Protein AF-0000000085655037 (afdb_homodimer)

Secondary structure (DSSP, 8-state):
--------------------------HHHHHHHHHHHHHHT--HHHHHHHHHSHHHHHHHHHHHH-SS--EEEEEE-TTS-EEEEES--SSPPSS-EEEEEESSSS---GGGHHHHEEEEEE-S-THHHHTTTT-/--------------------------HHHHHHHHHHHHHHT--HHHHHHHHHSHHHHHHHHHHHH-SS--EEEEEE-TTS-EEEEES--SSPPSS-EEEEEESSSS---GGGHHHHEEEEEE-S-THHHHTTTT-

Solvent-accessible surface area (backbone atoms only — not comparable to full-atom values): 15566 Å² total; per-residue (Å²): 137,85,78,79,77,77,78,76,74,73,75,69,68,72,63,67,70,71,68,68,64,69,81,74,76,58,57,51,56,51,53,53,45,48,47,51,33,64,73,67,69,51,59,68,66,45,53,53,55,29,60,66,35,66,69,33,35,48,43,52,45,42,36,39,63,31,35,80,44,43,32,38,26,44,26,44,45,99,85,69,42,52,47,57,38,80,34,55,56,58,61,75,52,86,38,56,28,34,36,40,32,47,20,51,77,53,52,63,47,70,88,35,53,76,57,36,47,45,75,47,80,41,55,52,69,50,53,70,78,57,55,73,62,81,107,136,84,78,77,77,76,75,74,72,72,72,68,69,73,62,65,69,72,68,70,63,69,79,74,76,57,58,52,57,50,53,53,45,48,46,50,34,65,76,68,68,51,61,68,66,46,52,51,55,27,61,66,34,65,70,32,32,48,44,52,46,43,37,38,62,29,35,80,43,42,33,39,26,42,28,44,45,98,85,69,43,52,46,57,38,81,34,56,55,57,59,73,52,86,36,56,28,34,37,40,32,48,20,51,78,52,52,61,46,71,88,36,52,77,58,34,45,47,73,49,79,42,57,53,67,54,54,71,78,58,56,74,63,82,104

Sequence (270 aa):
METETQSVQALTGDRGANMEEPPVEDRRLLFIADFVLKSLKVKQDKWQKCVSGEENRQVLRDFLESAEQRSLVVGLTGGGTLQAAAGFSAAPPRTKAVYFVKRGNSALTAETMRDKLTCGDMSPDPLEHFSAVVEMETETQSVQALTGDRGANMEEPPVEDRRLLFIADFVLKSLKVKQDKWQKCVSGEENRQVLRDFLESAEQRSLVVGLTGGGTLQAAAGFSAAPPRTKAVYFVKRGNSALTAETMRDKLTCGDMSPDPLEHFSAVVE

Organism: Pleuronectes platessa (NCBI:txid8262)

pLDDT: mean 80.45, std 22.11, range [31.62, 98.31]

Radius of gyration: 29.37 Å; Cα contacts (8 Å, |Δi|>4): 360; chains: 2; bounding box: 63×152×50 Å

Nearest PDB structures (foldseek):
  8glv-assembly1_Kr  TM=9.006E-01  e=4.431E-09  Chlamydomonas reinhardtii
  6rlb-assembly1_A  TM=7.523E-01  e=2.794E-03  Homo sapiens
  6sc2-assembly1_A  TM=7.523E-01  e=2.794E-03  Homo sapiens
  6rlb-assembly1_B  TM=7.187E-01  e=2.017E-03  Homo sapiens
  6sc2-assembly1_B  TM=7.187E-01  e=2.017E-03  Homo sapiens

Structure (mmCIF, N/CA/C/O backbone):
data_AF-0000000085655037-model_v1
#
loop_
_entity.id
_entity.type
_entity.pdbx_description
1 polymer 'Uncharacterized protein'
#
loop_
_atom_site.group_PDB
_atom_site.id
_atom_site.type_symbol
_atom_site.label_atom_id
_atom_site.label_alt_id
_atom_site.label_comp_id
_atom_site.label_asym_id
_atom_site.label_entity_id
_atom_site.label_seq_id
_atom_site.pdbx_PDB_ins_code
_atom_site.Cartn_x
_atom_site.Cartn_y
_atom_site.Cartn_z
_atom_site.occupancy
_atom_site.B_iso_or_equiv
_atom_site.auth_seq_id
_atom_site.auth_comp_id
_atom_site.auth_asym_id
_atom_site.auth_atom_id
_atom_site.pdbx_PDB_model_num
ATOM 1 N N . MET A 1 1 ? 47.281 -69.5 -26.234 1 32.62 1 MET A N 1
ATOM 2 C CA . MET A 1 1 ? 46.25 -68.688 -26.891 1 32.62 1 MET A CA 1
ATOM 3 C C . MET A 1 1 ? 45.375 -68 -25.859 1 32.62 1 MET A C 1
ATOM 5 O O . MET A 1 1 ? 44.438 -68.625 -25.312 1 32.62 1 MET A O 1
ATOM 9 N N . GLU A 1 2 ? 46 -67.25 -24.797 1 37.88 2 GLU A N 1
ATOM 10 C CA . GLU A 1 2 ? 45.531 -66.625 -23.594 1 37.88 2 GLU A CA 1
ATOM 11 C C . GLU A 1 2 ? 44.5 -65.5 -23.938 1 37.88 2 GLU A C 1
ATOM 13 O O . GLU A 1 2 ? 44.781 -64.625 -24.75 1 37.88 2 GLU A O 1
ATOM 18 N N . THR A 1 3 ? 43.188 -65.938 -23.969 1 41.28 3 THR A N 1
ATOM 19 C CA . THR A 1 3 ? 41.969 -65.188 -24.266 1 41.28 3 THR A CA 1
ATOM 20 C C . THR A 1 3 ? 41.844 -63.969 -23.344 1 41.28 3 THR A C 1
ATOM 22 O O . THR A 1 3 ? 41.875 -64.125 -22.109 1 41.28 3 THR A O 1
ATOM 25 N N . GLU A 1 4 ? 42.344 -62.75 -23.703 1 40.31 4 GLU A N 1
ATOM 26 C CA . GLU A 1 4 ? 42.219 -61.438 -23.094 1 40.31 4 GLU A CA 1
ATOM 27 C C . GLU A 1 4 ? 40.781 -61.094 -22.797 1 40.31 4 GLU A C 1
ATOM 29 O O . GLU A 1 4 ? 39.969 -60.969 -23.703 1 40.31 4 GLU A O 1
ATOM 34 N N . THR A 1 5 ? 40.156 -61.688 -21.703 1 41 5 THR A N 1
ATOM 35 C CA . THR A 1 5 ? 38.812 -61.344 -21.219 1 41 5 THR A CA 1
ATOM 36 C C . THR A 1 5 ? 38.688 -59.844 -20.984 1 41 5 THR A C 1
ATOM 38 O O . THR A 1 5 ? 39.406 -59.281 -20.156 1 41 5 THR A O 1
ATOM 41 N N . GLN A 1 6 ? 38.5 -59.031 -22.031 1 41.91 6 GLN A N 1
ATOM 42 C CA . GLN A 1 6 ? 38.188 -57.625 -21.953 1 41.91 6 GLN A CA 1
ATOM 43 C C . GLN A 1 6 ? 37.031 -57.344 -20.969 1 41.91 6 GLN A C 1
ATOM 45 O O . GLN A 1 6 ? 35.938 -57.875 -21.141 1 41.91 6 GLN A O 1
ATOM 50 N N . SER A 1 7 ? 37.344 -57.219 -19.625 1 44.06 7 SER A N 1
ATOM 51 C CA . SER A 1 7 ? 36.438 -56.844 -18.547 1 44.06 7 SER A CA 1
ATOM 52 C C . SER A 1 7 ? 35.594 -55.625 -18.938 1 44.06 7 SER A C 1
ATOM 54 O O . SER A 1 7 ? 36.156 -54.531 -19.219 1 44.06 7 SER A O 1
ATOM 56 N N . VAL A 1 8 ? 34.5 -55.781 -19.688 1 43 8 VAL A N 1
ATOM 57 C CA . VAL A 1 8 ? 33.5 -54.75 -19.969 1 43 8 VAL A CA 1
ATOM 58 C C . VAL A 1 8 ? 33.062 -54.125 -18.656 1 43 8 VAL A C 1
ATOM 60 O O . VAL A 1 8 ? 32.531 -54.781 -17.781 1 43 8 VAL A O 1
ATOM 63 N N . GLN A 1 9 ? 33.969 -53.281 -18 1 41.62 9 GLN A N 1
ATOM 64 C CA . GLN A 1 9 ? 33.531 -52.438 -16.922 1 41.62 9 GLN A CA 1
ATOM 65 C C . GLN A 1 9 ? 32.156 -51.781 -17.234 1 41.62 9 GLN A C 1
ATOM 67 O O . GLN A 1 9 ? 32.031 -51.062 -18.219 1 41.62 9 GLN A O 1
ATOM 72 N N . ALA A 1 10 ? 31.094 -52.594 -17.016 1 43.12 10 ALA A N 1
ATOM 73 C CA . ALA A 1 10 ? 29.734 -52.062 -17 1 43.12 10 ALA A CA 1
ATOM 74 C C . ALA A 1 10 ? 29.672 -50.719 -16.281 1 43.12 10 ALA A C 1
ATOM 76 O O . ALA A 1 10 ? 30.047 -50.594 -15.109 1 43.12 10 ALA A O 1
ATOM 77 N N . LEU A 1 11 ? 30.156 -49.625 -16.969 1 40.66 11 LEU A N 1
ATOM 78 C CA . LEU A 1 11 ? 29.781 -48.281 -16.531 1 40.66 11 LEU A CA 1
ATOM 79 C C . LEU A 1 11 ? 28.328 -48.25 -16.062 1 40.66 11 LEU A C 1
ATOM 81 O O . LEU A 1 11 ? 27.406 -48.344 -16.875 1 40.66 11 LEU A O 1
ATOM 85 N N . THR A 1 12 ? 28 -49.219 -15.211 1 39.16 12 THR A N 1
ATOM 86 C CA . THR A 1 12 ? 26.734 -48.969 -14.531 1 39.16 12 THR A CA 1
ATOM 87 C C . THR A 1 12 ? 26.641 -47.5 -14.125 1 39.16 12 THR A C 1
ATOM 89 O O . THR A 1 12 ? 27.438 -47 -13.32 1 39.16 12 THR A O 1
ATOM 92 N N . GLY A 1 13 ? 26.688 -46.656 -15.156 1 39.19 13 GLY A N 1
ATOM 93 C CA . GLY A 1 13 ? 26.25 -45.312 -14.867 1 39.19 13 GLY A CA 1
ATOM 94 C C . GLY A 1 13 ? 25.141 -45.25 -13.82 1 39.19 13 GLY A C 1
ATOM 95 O O . GLY A 1 13 ? 24.031 -45.719 -14.062 1 39.19 13 GLY A O 1
ATOM 96 N N . ASP A 1 14 ? 25.438 -45.75 -12.578 1 36.34 14 ASP A N 1
ATOM 97 C CA . ASP A 1 14 ? 24.562 -45.281 -11.5 1 36.34 14 ASP A CA 1
ATOM 98 C C . ASP A 1 14 ? 24.047 -43.906 -11.797 1 36.34 14 ASP A C 1
ATOM 100 O O . ASP A 1 14 ? 24.797 -42.906 -11.781 1 36.34 14 ASP A O 1
ATOM 104 N N . ARG A 1 15 ? 23.656 -43.656 -12.984 1 37.06 15 ARG A N 1
ATOM 105 C CA . ARG A 1 15 ? 22.781 -42.5 -13.07 1 37.06 15 ARG A CA 1
ATOM 106 C C . ARG A 1 15 ? 21.953 -42.344 -11.797 1 37.06 15 ARG A C 1
ATOM 108 O O . ARG A 1 15 ? 21.016 -43.125 -11.57 1 37.06 15 ARG A O 1
ATOM 115 N N . GLY A 1 16 ? 22.562 -42.531 -10.719 1 40.59 16 GLY A N 1
ATOM 116 C CA . GLY A 1 16 ? 21.781 -41.969 -9.617 1 40.59 16 GLY A CA 1
ATOM 117 C C . GLY A 1 16 ? 20.703 -41 -10.078 1 40.59 16 GLY A C 1
ATOM 118 O O . GLY A 1 16 ? 21 -40 -10.734 1 40.59 16 GLY A O 1
ATOM 119 N N . ALA A 1 17 ? 19.719 -41.531 -10.578 1 42.75 17 ALA A N 1
ATOM 120 C CA . ALA A 1 17 ? 18.453 -40.812 -10.781 1 42.75 17 ALA A CA 1
ATOM 121 C C . ALA A 1 17 ? 18.344 -39.625 -9.844 1 42.75 17 ALA A C 1
ATOM 123 O O . ALA A 1 17 ? 18.281 -39.781 -8.625 1 42.75 17 ALA A O 1
ATOM 124 N N . ASN A 1 18 ? 19.234 -38.719 -9.914 1 44.72 18 ASN A N 1
ATOM 125 C CA . ASN A 1 18 ? 18.875 -37.406 -9.336 1 44.72 18 ASN A CA 1
ATOM 126 C C . ASN A 1 18 ? 17.359 -37.188 -9.352 1 44.72 18 ASN A C 1
ATOM 128 O O . ASN A 1 18 ? 16.781 -36.938 -10.398 1 44.72 18 ASN A O 1
ATOM 132 N N . MET A 1 19 ? 16.578 -38.094 -8.852 1 42.03 19 MET A N 1
ATOM 133 C CA . MET A 1 19 ? 15.188 -37.812 -8.523 1 42.03 19 MET A CA 1
ATOM 134 C C . MET A 1 19 ? 14.984 -36.312 -8.305 1 42.03 19 MET A C 1
ATOM 136 O O . MET A 1 19 ? 15.492 -35.75 -7.336 1 42.03 19 MET A O 1
ATOM 140 N N . GLU A 1 20 ? 15.148 -35.562 -9.297 1 46.75 20 GLU A N 1
ATOM 141 C CA . GLU A 1 20 ? 14.758 -34.188 -9.227 1 46.75 20 GLU A CA 1
ATOM 142 C C . GLU A 1 20 ? 13.656 -33.969 -8.188 1 46.75 20 GLU A C 1
ATOM 144 O O . GLU A 1 20 ? 12.6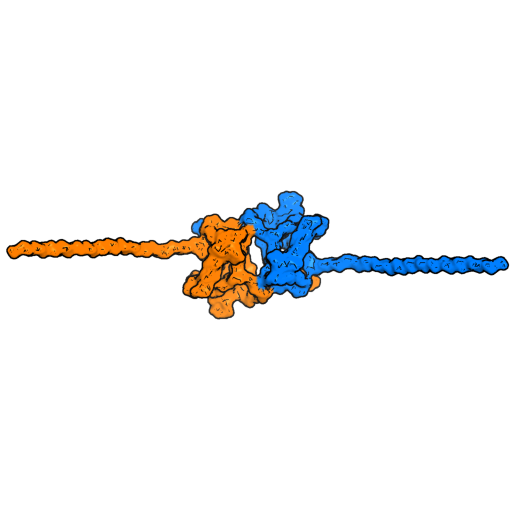17 -34.625 -8.234 1 46.75 20 GLU A O 1
ATOM 149 N N . GLU A 1 21 ? 13.93 -34.031 -6.855 1 49.44 21 GLU A N 1
ATOM 150 C CA . GLU A 1 21 ? 12.938 -33.594 -5.867 1 49.44 21 GLU A CA 1
ATOM 151 C C . GLU A 1 21 ? 11.922 -32.656 -6.48 1 49.44 21 GLU A C 1
ATOM 153 O O . GLU A 1 21 ? 12.266 -31.828 -7.34 1 49.44 21 GLU A O 1
ATOM 158 N N . PRO A 1 22 ? 10.727 -33.188 -6.668 1 51.69 22 PRO A N 1
ATOM 159 C CA . PRO A 1 22 ? 9.734 -32.219 -7.168 1 51.69 22 PRO A CA 1
ATOM 160 C C . PRO A 1 22 ? 10.023 -30.781 -6.742 1 51.69 22 PRO A C 1
ATOM 162 O O . PRO A 1 22 ? 10.586 -30.562 -5.668 1 51.69 22 PRO A O 1
ATOM 165 N N . PRO A 1 23 ? 10.328 -30.016 -7.754 1 57.78 23 PRO A N 1
ATOM 166 C CA . PRO A 1 23 ? 10.641 -28.625 -7.398 1 57.78 23 PRO A CA 1
ATOM 167 C C . PRO A 1 23 ? 9.844 -28.125 -6.191 1 57.78 23 PRO A C 1
ATOM 169 O O . PRO A 1 23 ? 8.641 -28.375 -6.098 1 57.78 23 PRO A O 1
ATOM 172 N N . VAL A 1 24 ? 10.422 -28.125 -4.969 1 67.25 24 VAL A N 1
ATOM 173 C CA . VAL A 1 24 ? 9.828 -27.609 -3.742 1 67.25 24 VAL A CA 1
ATOM 174 C C . VAL A 1 24 ? 9.094 -26.312 -4.035 1 67.25 24 VAL A C 1
ATOM 176 O O . VAL A 1 24 ? 9.648 -25.406 -4.66 1 67.25 24 VAL A O 1
ATOM 179 N N . GLU A 1 25 ? 7.77 -26.422 -4.023 1 84.56 25 GLU A N 1
ATOM 180 C CA . GLU A 1 25 ? 6.906 -25.266 -4.223 1 84.56 25 GLU A CA 1
ATOM 181 C C . GLU A 1 25 ? 7.371 -24.078 -3.387 1 84.56 25 GLU A C 1
ATOM 183 O O . GLU A 1 25 ? 7.648 -24.219 -2.195 1 84.56 25 GLU A O 1
ATOM 188 N N . ASP A 1 26 ? 7.77 -23.031 -4.066 1 94.19 26 ASP A N 1
ATOM 189 C CA . ASP A 1 26 ? 8.164 -21.797 -3.383 1 94.19 26 ASP A CA 1
ATOM 190 C C . ASP A 1 26 ? 7.059 -21.312 -2.457 1 94.19 26 ASP A C 1
ATOM 192 O O . ASP A 1 26 ? 6.027 -20.812 -2.924 1 94.19 26 ASP A O 1
ATOM 196 N N . ARG A 1 27 ? 7.219 -21.469 -1.196 1 95.44 27 ARG A N 1
ATOM 197 C CA . ARG A 1 27 ? 6.211 -21.109 -0.196 1 95.44 27 ARG A CA 1
ATOM 198 C C . ARG A 1 27 ? 5.867 -19.625 -0.257 1 95.44 27 ARG A C 1
ATOM 200 O O . ARG A 1 27 ? 4.758 -19.234 0.098 1 95.44 27 ARG A O 1
ATOM 207 N N . ARG A 1 28 ? 6.73 -18.891 -0.735 1 96.75 28 ARG A N 1
ATOM 208 C CA . ARG A 1 28 ? 6.461 -17.469 -0.886 1 96.75 28 ARG A CA 1
ATOM 209 C C . ARG A 1 28 ? 5.402 -17.219 -1.952 1 96.75 28 ARG A C 1
ATOM 211 O O . ARG A 1 28 ? 4.52 -16.375 -1.774 1 96.75 28 ARG A O 1
ATOM 218 N N . LEU A 1 29 ? 5.508 -18 -2.963 1 96.5 29 LEU A N 1
ATOM 219 C CA . LEU A 1 29 ? 4.516 -17.891 -4.027 1 96.5 29 LEU A CA 1
ATOM 220 C C . LEU A 1 29 ? 3.158 -18.406 -3.562 1 96.5 29 LEU A C 1
ATOM 222 O O . LEU A 1 29 ? 2.117 -17.906 -3.982 1 96.5 29 LEU A O 1
ATOM 226 N N . LEU A 1 30 ? 3.199 -19.359 -2.709 1 95.56 30 LEU A N 1
ATOM 227 C CA . LEU A 1 30 ? 1.95 -19.875 -2.15 1 95.56 30 LEU A CA 1
ATOM 228 C C . LEU A 1 30 ? 1.26 -18.812 -1.305 1 95.56 30 LEU A C 1
ATOM 230 O O . LEU A 1 30 ? 0.032 -18.688 -1.321 1 95.56 30 LEU A O 1
ATOM 234 N N . PHE A 1 31 ? 2.059 -18.109 -0.597 1 95.12 31 PHE A N 1
ATOM 235 C CA . PHE A 1 31 ? 1.522 -17 0.198 1 95.12 31 PHE A CA 1
ATOM 236 C C . PHE A 1 31 ? 0.838 -15.977 -0.692 1 95.12 31 PHE A C 1
ATOM 238 O O . PHE A 1 31 ? -0.296 -15.57 -0.425 1 95.12 31 PHE A O 1
ATOM 245 N N . ILE A 1 32 ? 1.491 -15.594 -1.741 1 96.75 32 ILE A N 1
ATOM 246 C CA . ILE A 1 32 ? 0.945 -14.602 -2.662 1 96.75 32 ILE A CA 1
ATOM 247 C C . ILE A 1 32 ? -0.318 -15.156 -3.322 1 96.75 32 ILE A C 1
ATOM 249 O O . ILE A 1 32 ? -1.316 -14.445 -3.457 1 96.75 32 ILE A O 1
ATOM 253 N N . ALA A 1 33 ? -0.292 -16.391 -3.645 1 96.75 33 ALA A N 1
ATOM 254 C CA . ALA A 1 33 ? -1.431 -17.047 -4.281 1 96.75 33 ALA A CA 1
ATOM 255 C C . ALA A 1 33 ? -2.662 -17 -3.379 1 96.75 33 ALA A C 1
ATOM 257 O O . ALA A 1 33 ? -3.752 -16.641 -3.826 1 96.75 33 ALA A O 1
ATOM 258 N N . ASP A 1 34 ? -2.404 -17.344 -2.219 1 94.94 34 ASP A N 1
ATOM 259 C CA . ASP A 1 34 ? -3.504 -17.391 -1.261 1 94.94 34 ASP A CA 1
ATOM 260 C C . ASP A 1 34 ? -4.203 -16.047 -1.16 1 94.94 34 ASP A C 1
ATOM 262 O O . ASP A 1 34 ? -5.434 -15.969 -1.189 1 94.94 34 ASP A O 1
ATOM 266 N N . PHE A 1 35 ? -3.461 -15.023 -1.062 1 94.38 35 PHE A N 1
ATOM 267 C CA . PHE A 1 35 ? -4.008 -13.672 -0.956 1 94.38 35 PHE A CA 1
ATOM 268 C C . PHE A 1 35 ? -4.723 -13.273 -2.24 1 94.38 35 PHE A C 1
ATOM 270 O O . PHE A 1 35 ? -5.84 -12.758 -2.199 1 94.38 35 PHE A O 1
ATOM 277 N N . VAL A 1 36 ? -4.145 -13.508 -3.367 1 96.31 36 VAL A N 1
ATOM 278 C CA . VAL A 1 36 ? -4.68 -13.133 -4.672 1 96.31 36 VAL A CA 1
ATOM 279 C C . VAL A 1 36 ? -6.004 -13.859 -4.914 1 96.31 36 VAL A C 1
ATOM 281 O O . VAL A 1 36 ? -7 -13.234 -5.281 1 96.31 36 VAL A O 1
ATOM 284 N N . LEU A 1 37 ? -6.016 -15.109 -4.641 1 96.56 37 LEU A N 1
ATOM 285 C CA . LEU A 1 37 ? -7.188 -15.93 -4.914 1 96.56 37 LEU A CA 1
ATOM 286 C C . LEU A 1 37 ? -8.359 -15.516 -4.023 1 96.56 37 LEU A C 1
ATOM 288 O O . LEU A 1 37 ? -9.484 -15.375 -4.504 1 96.56 37 LEU A O 1
ATOM 292 N N . LYS A 1 38 ? -8.055 -15.289 -2.807 1 94.19 38 LYS A N 1
ATOM 293 C CA . LYS A 1 38 ? -9.109 -14.922 -1.861 1 94.19 38 LYS A CA 1
ATOM 294 C C . LYS A 1 38 ? -9.641 -13.523 -2.146 1 94.19 38 LYS A C 1
ATOM 296 O O . LYS A 1 38 ? -10.852 -13.297 -2.121 1 94.19 38 LYS A O 1
ATOM 301 N N . SER A 1 39 ? -8.766 -12.633 -2.441 1 92.12 39 SER A N 1
ATOM 302 C CA . SER A 1 39 ? -9.148 -11.234 -2.613 1 92.12 39 SER A CA 1
ATOM 303 C C . SER A 1 39 ? -9.859 -11.016 -3.945 1 92.12 39 SER A C 1
ATOM 305 O O . SER A 1 39 ? -10.836 -10.273 -4.02 1 92.12 39 SER A O 1
ATOM 307 N N . LEU A 1 40 ? -9.391 -11.672 -4.969 1 94.12 40 LEU A N 1
ATOM 308 C CA . LEU A 1 40 ? -9.938 -11.422 -6.301 1 94.12 40 LEU A CA 1
ATOM 309 C C . LEU A 1 40 ? -11.031 -12.43 -6.637 1 94.12 40 LEU A C 1
ATOM 311 O O . LEU A 1 40 ? -11.695 -12.305 -7.672 1 94.12 40 LEU A O 1
ATOM 315 N N . LYS A 1 41 ? -11.211 -13.32 -5.75 1 94.75 41 LYS A N 1
ATOM 316 C CA . LYS A 1 41 ? -12.258 -14.328 -5.879 1 94.75 41 LYS A CA 1
ATOM 317 C C . LYS A 1 41 ? -12.18 -15.031 -7.234 1 94.75 41 LYS A C 1
ATOM 319 O O . LYS A 1 41 ? -13.18 -15.117 -7.953 1 94.75 41 LYS A O 1
ATOM 324 N N . VAL A 1 42 ? -11.039 -15.523 -7.516 1 96.31 42 VAL A N 1
ATOM 325 C CA . VAL A 1 42 ? -10.797 -16.25 -8.758 1 96.31 42 VAL A CA 1
ATOM 326 C C . VAL A 1 42 ? -10.336 -17.672 -8.445 1 96.31 42 VAL A C 1
ATOM 328 O O . VAL A 1 42 ? -9.914 -17.953 -7.32 1 96.31 42 VAL A O 1
ATOM 331 N N . LYS A 1 43 ? -10.367 -18.5 -9.398 1 97.12 43 LYS A N 1
ATOM 332 C CA . LYS A 1 43 ? -10.023 -19.906 -9.234 1 97.12 43 LYS A CA 1
ATOM 333 C C . LYS A 1 43 ? -8.508 -20.109 -9.25 1 97.12 43 LYS A C 1
ATOM 335 O O . LYS A 1 43 ? -7.773 -19.297 -9.805 1 97.12 43 LYS A O 1
ATOM 340 N N . GLN A 1 44 ? -8.164 -21.219 -8.695 1 96.88 44 GLN A N 1
ATOM 341 C CA . GLN A 1 44 ? -6.762 -21.609 -8.641 1 96.88 44 GLN A CA 1
ATOM 342 C C . GLN A 1 44 ? -6.168 -21.719 -10.047 1 96.88 44 GLN A C 1
ATOM 344 O O . GLN A 1 44 ? -4.984 -21.438 -10.25 1 96.88 44 GLN A O 1
ATOM 349 N N . ASP A 1 45 ? -6.941 -22.109 -10.969 1 97.62 45 ASP A N 1
ATOM 350 C CA . ASP A 1 45 ? -6.488 -22.281 -12.344 1 97.62 45 ASP A CA 1
ATOM 351 C C . ASP A 1 45 ? -5.98 -20.969 -12.922 1 97.62 45 ASP A C 1
ATOM 353 O O . ASP A 1 45 ? -5.027 -20.953 -13.703 1 97.62 45 ASP A O 1
ATOM 357 N N . LYS A 1 46 ? -6.562 -19.938 -12.547 1 97.81 46 LYS A N 1
ATOM 358 C CA . LYS A 1 46 ? -6.137 -18.625 -13.031 1 97.81 46 LYS A CA 1
ATOM 359 C C . LYS A 1 46 ? -4.75 -18.266 -12.5 1 97.81 46 LYS A C 1
ATOM 361 O O . LYS A 1 46 ? -3.932 -17.688 -13.227 1 97.81 46 LYS A O 1
ATOM 366 N N . TRP A 1 47 ? -4.5 -18.625 -11.273 1 98 47 TRP A N 1
ATOM 367 C CA . TRP A 1 47 ? -3.182 -18.375 -10.703 1 98 47 TRP A CA 1
ATOM 368 C C . TRP A 1 47 ? -2.125 -19.25 -11.352 1 98 47 TRP A C 1
ATOM 370 O O . TRP A 1 47 ? -1.029 -18.797 -11.68 1 98 47 TRP A O 1
ATOM 380 N N . GLN A 1 48 ? -2.498 -20.469 -11.57 1 97.5 48 GLN A N 1
ATOM 381 C CA . GLN A 1 48 ? -1.562 -21.391 -12.203 1 97.5 48 GLN A CA 1
ATOM 382 C C . GLN A 1 48 ? -1.181 -20.906 -13.602 1 97.5 48 GLN A C 1
ATOM 384 O O . GLN A 1 48 ? -0.015 -20.984 -13.992 1 97.5 48 GLN A O 1
ATOM 389 N N . LYS A 1 49 ? -2.164 -20.469 -14.305 1 97.69 49 LYS A N 1
ATOM 390 C CA . LYS A 1 49 ? -1.894 -19.906 -15.625 1 97.69 49 LYS A CA 1
ATOM 391 C C . LYS A 1 49 ? -0.986 -18.688 -15.523 1 97.69 49 LYS A C 1
ATOM 393 O O . LYS A 1 49 ? -0.069 -18.516 -16.328 1 97.69 49 LYS A O 1
ATOM 398 N N . CYS A 1 50 ? -1.19 -17.906 -14.57 1 98.12 50 CYS A N 1
ATOM 399 C CA . CYS A 1 50 ? -0.389 -16.703 -14.359 1 98.12 50 CYS A CA 1
ATOM 400 C C . CYS A 1 50 ? 1.07 -17.062 -14.109 1 98.12 50 CYS A C 1
ATOM 402 O O . CYS A 1 50 ? 1.967 -16.516 -14.758 1 98.12 50 CYS A O 1
ATOM 404 N N . VAL A 1 51 ? 1.331 -18 -13.203 1 97.25 51 VAL A N 1
ATOM 405 C CA . VAL A 1 51 ? 2.697 -18.312 -12.797 1 97.25 51 VAL A CA 1
A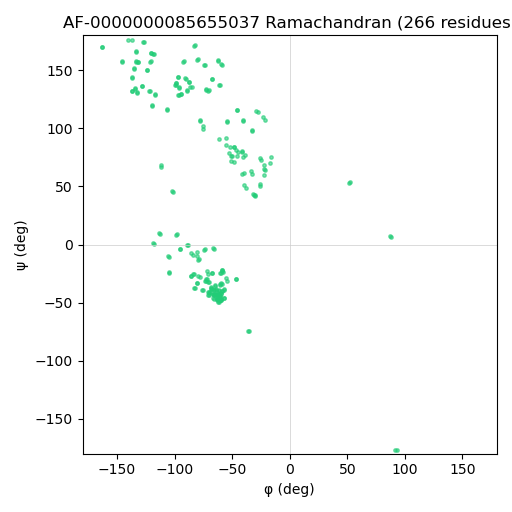TOM 406 C C . VAL A 1 51 ? 3.359 -19.203 -13.844 1 97.25 51 VAL A C 1
ATOM 408 O O . VAL A 1 51 ? 4.57 -19.422 -13.805 1 97.25 51 VAL A O 1
ATOM 411 N N . SER A 1 52 ? 2.586 -19.734 -14.719 1 96.81 52 SER A N 1
ATOM 412 C CA . SER A 1 52 ? 3.158 -20.5 -15.812 1 96.81 52 SER A CA 1
ATOM 413 C C . SER A 1 52 ? 3.736 -19.594 -16.891 1 96.81 52 SER A C 1
ATOM 415 O O . SER A 1 52 ? 4.57 -20.031 -17.688 1 96.81 52 SER A O 1
ATOM 417 N N . GLY A 1 53 ? 3.203 -18.406 -17.031 1 97.25 53 GLY A N 1
ATOM 418 C CA . GLY A 1 53 ? 3.732 -17.438 -17.984 1 97.25 53 GLY A CA 1
ATOM 419 C C . GLY A 1 53 ? 5.086 -16.891 -17.578 1 97.25 53 GLY A C 1
ATOM 420 O O . GLY A 1 53 ? 5.266 -16.422 -16.453 1 97.25 53 GLY A O 1
ATOM 421 N N . GLU A 1 54 ? 6.012 -16.844 -18.453 1 97.25 54 GLU A N 1
ATOM 422 C CA . GLU A 1 54 ? 7.398 -16.484 -18.156 1 97.25 54 GLU A CA 1
ATOM 423 C C . GLU A 1 54 ? 7.504 -15.055 -17.641 1 97.25 54 GLU A C 1
ATOM 425 O O . GLU A 1 54 ? 8.203 -14.789 -16.672 1 97.25 54 GLU A O 1
ATOM 430 N N . GLU A 1 55 ? 6.859 -14.141 -18.297 1 97.56 55 GLU A N 1
ATOM 431 C CA . GLU A 1 55 ? 6.918 -12.742 -17.891 1 97.56 55 GLU A CA 1
ATOM 432 C C . GLU A 1 55 ? 6.387 -12.547 -16.469 1 97.56 55 GLU A C 1
ATOM 434 O O . GLU A 1 55 ? 7.031 -11.906 -15.648 1 97.56 55 GLU A O 1
ATOM 439 N N . ASN A 1 56 ? 5.242 -13.156 -16.234 1 98.25 56 ASN A N 1
ATOM 440 C CA . ASN A 1 56 ? 4.66 -13.086 -14.898 1 98.25 56 ASN A CA 1
ATOM 441 C C . ASN A 1 56 ? 5.578 -13.703 -13.852 1 98.25 56 ASN A C 1
ATOM 443 O O . ASN A 1 56 ? 5.789 -13.125 -12.781 1 98.25 56 ASN A O 1
ATOM 447 N N . ARG A 1 57 ? 6.09 -14.773 -14.156 1 97.25 57 ARG A N 1
ATOM 448 C CA . ARG A 1 57 ? 6.973 -15.469 -13.227 1 97.25 57 ARG A CA 1
ATOM 449 C C . ARG A 1 57 ? 8.203 -14.625 -12.914 1 97.25 57 ARG A C 1
ATOM 451 O O . ARG A 1 57 ? 8.664 -14.594 -11.766 1 97.25 57 ARG A O 1
ATOM 458 N N . GLN A 1 58 ? 8.711 -14.055 -13.906 1 98.06 58 GLN A N 1
ATOM 459 C CA . GLN A 1 58 ? 9.891 -13.211 -13.711 1 98.06 58 GLN A CA 1
ATOM 460 C C . GLN A 1 58 ? 9.578 -12.039 -12.789 1 98.06 58 GLN A C 1
ATOM 462 O O . GLN A 1 58 ? 10.375 -11.711 -11.906 1 98.06 58 GLN A O 1
ATOM 467 N N . VAL A 1 59 ? 8.453 -11.398 -13.023 1 97.94 59 VAL A N 1
ATOM 468 C CA . VAL A 1 59 ? 8.031 -10.266 -12.195 1 97.94 59 VAL A CA 1
ATOM 469 C C . VAL A 1 59 ? 7.887 -10.719 -10.742 1 97.94 59 VAL A C 1
ATOM 471 O O . VAL A 1 59 ? 8.359 -10.039 -9.828 1 97.94 59 VAL A O 1
ATOM 474 N N . LEU A 1 60 ? 7.32 -11.883 -10.57 1 98.31 60 LEU A N 1
ATOM 475 C CA . LEU A 1 60 ? 7.121 -12.438 -9.242 1 98.31 60 LEU A CA 1
ATOM 476 C C . LEU A 1 60 ? 8.461 -12.758 -8.578 1 98.31 60 LEU A C 1
ATOM 478 O O . LEU A 1 60 ? 8.672 -12.43 -7.41 1 98.31 60 LEU A O 1
ATOM 482 N N . ARG A 1 61 ? 9.281 -13.32 -9.328 1 97.44 61 ARG A N 1
ATOM 483 C CA . ARG A 1 61 ? 10.609 -13.664 -8.812 1 97.44 61 ARG A CA 1
ATOM 484 C C . ARG A 1 61 ? 11.391 -12.414 -8.422 1 97.44 61 ARG A C 1
ATOM 486 O O . ARG A 1 61 ? 12.008 -12.375 -7.359 1 97.44 61 ARG A O 1
ATOM 493 N N . ASP A 1 62 ? 11.375 -11.469 -9.273 1 97.75 62 ASP A N 1
ATOM 494 C CA . ASP A 1 62 ? 12.094 -10.227 -9 1 97.75 62 ASP A CA 1
ATOM 495 C C . ASP A 1 62 ? 11.586 -9.57 -7.719 1 97.75 62 ASP A C 1
ATOM 497 O O . ASP A 1 62 ? 12.367 -9.078 -6.906 1 97.75 62 ASP A O 1
ATOM 501 N N . PHE A 1 63 ? 10.375 -9.617 -7.559 1 97.56 63 PHE A N 1
ATOM 502 C CA . PHE A 1 63 ? 9.805 -9.039 -6.352 1 97.56 63 PHE A CA 1
ATOM 503 C C . PHE A 1 63 ? 10.281 -9.789 -5.113 1 97.56 63 PHE A C 1
ATOM 505 O O . PHE A 1 63 ? 10.656 -9.172 -4.113 1 97.56 63 PHE A O 1
ATOM 512 N N . LEU A 1 64 ? 10.289 -11.047 -5.219 1 97.69 64 LEU A N 1
ATOM 513 C CA . LEU A 1 64 ? 10.617 -11.875 -4.059 1 97.69 64 LEU A CA 1
ATOM 514 C C . LEU A 1 64 ? 12.109 -11.812 -3.76 1 97.69 64 LEU A C 1
ATOM 516 O O . LEU A 1 64 ? 12.516 -11.766 -2.594 1 97.69 64 LEU A O 1
ATOM 520 N N . GLU A 1 65 ? 12.867 -11.656 -4.773 1 97.44 65 GLU A N 1
ATOM 521 C CA . GLU A 1 65 ? 14.297 -11.883 -4.613 1 97.44 65 GLU A CA 1
ATOM 522 C C . GLU A 1 65 ? 15.062 -10.57 -4.582 1 97.44 65 GLU A C 1
ATOM 524 O O . GLU A 1 65 ? 16.203 -10.523 -4.125 1 97.44 65 GLU A O 1
ATOM 529 N N . SER A 1 66 ? 14.516 -9.547 -5.148 1 96.62 66 SER A N 1
ATOM 530 C CA . SER A 1 66 ? 15.219 -8.273 -5.211 1 96.62 66 SER A CA 1
ATOM 531 C C . SER A 1 66 ? 14.82 -7.367 -4.051 1 96.62 66 SER A C 1
ATOM 533 O O . SER A 1 66 ? 13.641 -7.121 -3.822 1 96.62 66 SER A O 1
ATOM 535 N N . ALA A 1 67 ? 15.812 -6.828 -3.354 1 93.62 67 ALA A N 1
ATOM 536 C CA . ALA A 1 67 ? 15.555 -5.84 -2.311 1 93.62 67 ALA A CA 1
ATOM 537 C C . ALA A 1 67 ? 15.023 -4.539 -2.908 1 93.62 67 ALA A C 1
ATOM 539 O O . ALA A 1 67 ? 14.266 -3.816 -2.262 1 93.62 67 ALA A O 1
ATOM 540 N N . GLU A 1 68 ? 15.32 -4.301 -4.121 1 91.56 68 GLU A N 1
ATOM 541 C CA . GLU A 1 68 ? 15.039 -3.023 -4.773 1 91.56 68 GLU A CA 1
ATOM 542 C C . GLU A 1 68 ? 13.602 -2.969 -5.277 1 91.56 68 GLU A C 1
ATOM 544 O O . GLU A 1 68 ? 12.992 -1.898 -5.312 1 91.56 68 GLU A O 1
ATOM 549 N N . GLN A 1 69 ? 13.172 -4.125 -5.758 1 93.81 69 GLN A N 1
ATOM 550 C CA . GLN A 1 69 ? 11.773 -4.16 -6.18 1 93.81 69 GLN A CA 1
ATOM 551 C C . GLN A 1 69 ? 10.844 -4.289 -4.98 1 93.81 69 GLN A C 1
ATOM 553 O O . GLN A 1 69 ? 10.57 -5.395 -4.512 1 93.81 69 GLN A O 1
ATOM 558 N N . ARG A 1 70 ? 10.18 -3.209 -4.645 1 92.44 70 ARG A N 1
ATOM 559 C CA . ARG A 1 70 ? 9.547 -3.158 -3.332 1 92.44 70 ARG A CA 1
ATOM 560 C C . ARG A 1 70 ? 8.039 -3.342 -3.441 1 92.44 70 ARG A C 1
ATOM 562 O O . ARG A 1 70 ? 7.352 -3.518 -2.432 1 92.44 70 ARG A O 1
ATOM 569 N N . SER A 1 71 ? 7.531 -3.291 -4.664 1 93.69 71 SER A N 1
ATOM 570 C CA . SER A 1 71 ? 6.086 -3.449 -4.797 1 93.69 71 SER A CA 1
ATOM 571 C C . SER A 1 71 ? 5.734 -4.398 -5.938 1 93.69 71 SER A C 1
ATOM 573 O O . SER A 1 71 ? 6.539 -4.605 -6.848 1 93.69 71 SER A O 1
ATOM 575 N N . LEU A 1 72 ? 4.57 -5.039 -5.754 1 96.12 72 LEU A N 1
ATOM 576 C CA . LEU A 1 72 ? 3.979 -5.953 -6.727 1 96.12 72 LEU A CA 1
ATOM 577 C C . LEU A 1 72 ? 2.479 -5.711 -6.855 1 96.12 72 LEU A C 1
ATOM 579 O O . LEU A 1 72 ? 1.784 -5.539 -5.848 1 96.12 72 LEU A O 1
ATOM 583 N N . VAL A 1 73 ? 2.023 -5.617 -8.086 1 95.88 73 VAL A N 1
ATOM 584 C CA . VAL A 1 73 ? 0.59 -5.559 -8.352 1 95.88 73 VAL A CA 1
ATOM 585 C C . VAL A 1 73 ? 0.163 -6.781 -9.164 1 95.88 73 VAL A C 1
ATOM 587 O O . VAL A 1 73 ? 0.839 -7.168 -10.125 1 95.88 73 VAL A O 1
ATOM 590 N N . VAL A 1 74 ? -0.866 -7.434 -8.672 1 97.12 74 VAL A N 1
ATOM 591 C CA . VAL A 1 74 ? -1.487 -8.523 -9.422 1 97.12 74 VAL A CA 1
ATOM 592 C C . VAL A 1 74 ? -2.951 -8.188 -9.695 1 97.12 74 VAL A C 1
ATOM 594 O O . VAL A 1 74 ? -3.738 -7.992 -8.766 1 97.12 74 VAL A O 1
ATOM 597 N N . GLY A 1 75 ? -3.254 -8.125 -11.008 1 96.31 75 GLY A N 1
ATOM 598 C CA . GLY A 1 75 ? -4.605 -7.719 -11.359 1 96.31 75 GLY A CA 1
ATOM 599 C C . GLY A 1 75 ? -5.242 -8.609 -12.406 1 96.31 75 GLY A C 1
ATOM 600 O O . GLY A 1 75 ? -4.555 -9.391 -13.07 1 96.31 75 GLY A O 1
ATOM 601 N N . LEU A 1 76 ? -6.52 -8.422 -12.477 1 96.19 76 LEU A N 1
ATOM 602 C CA . LEU A 1 76 ? -7.277 -9.07 -13.547 1 96.19 76 LEU A CA 1
ATOM 603 C C . LEU A 1 76 ? -7.246 -8.234 -14.82 1 96.19 76 LEU A C 1
ATOM 605 O O . LEU A 1 76 ? -7.332 -7.008 -14.766 1 96.19 76 LEU A O 1
ATOM 609 N N . THR A 1 77 ? -7.023 -8.945 -15.93 1 94.06 77 THR A N 1
ATOM 610 C CA . THR A 1 77 ? -7.184 -8.266 -17.219 1 94.06 77 THR A CA 1
ATOM 611 C C . THR A 1 77 ? -8.648 -8.25 -17.641 1 94.06 77 THR A C 1
ATOM 613 O O . THR A 1 77 ? -9.484 -8.914 -17.016 1 94.06 77 THR A O 1
ATOM 616 N N . GLY A 1 78 ? -8.914 -7.453 -18.734 1 92.06 78 GLY A N 1
ATOM 617 C CA . GLY A 1 78 ? -10.258 -7.477 -19.297 1 92.06 78 GLY A CA 1
ATOM 618 C C . GLY A 1 78 ? -10.695 -8.859 -19.734 1 92.06 78 GLY A C 1
ATOM 619 O O . GLY A 1 78 ? -11.891 -9.172 -19.734 1 92.06 78 GLY A O 1
ATOM 620 N N . GLY A 1 79 ? -9.797 -9.766 -20.031 1 93.19 79 GLY A N 1
ATOM 621 C CA . GLY A 1 79 ? -10.078 -11.125 -20.453 1 93.19 79 GLY A CA 1
ATOM 622 C C . GLY A 1 79 ? -10.211 -12.102 -19.297 1 93.19 79 GLY A C 1
ATOM 623 O O . GLY A 1 79 ? -10.375 -13.305 -19.516 1 93.19 79 GLY A O 1
ATOM 624 N N . GLY A 1 80 ? -10.055 -11.617 -18.094 1 94.25 80 GLY A N 1
ATOM 625 C CA . GLY A 1 80 ? -10.242 -12.445 -16.922 1 94.25 80 GLY A CA 1
ATOM 626 C C . GLY A 1 80 ? -8.977 -13.18 -16.5 1 94.25 80 GLY A C 1
ATOM 627 O O . GLY A 1 80 ? -9.016 -14.047 -15.633 1 94.25 80 GLY A O 1
ATOM 628 N N . THR A 1 81 ? -7.879 -12.883 -17.141 1 96.88 81 THR A N 1
ATOM 629 C CA . THR A 1 81 ? -6.605 -13.484 -16.75 1 96.88 81 THR A CA 1
ATOM 630 C C . THR A 1 81 ? -5.879 -12.602 -15.734 1 96.88 81 THR A C 1
ATOM 632 O O . THR A 1 81 ? -6.156 -11.398 -15.641 1 96.88 81 THR A O 1
ATOM 635 N N . LEU A 1 82 ? -4.977 -13.273 -14.984 1 98 82 LEU A N 1
ATOM 636 C CA . LEU A 1 82 ? -4.18 -12.523 -14.016 1 98 82 LEU A CA 1
ATOM 637 C C . LEU A 1 82 ? -2.881 -12.031 -14.648 1 98 82 LEU A C 1
ATOM 639 O O . LEU A 1 82 ? -2.252 -12.75 -15.43 1 98 82 LEU A O 1
ATOM 643 N N . GLN A 1 83 ? -2.494 -10.852 -14.258 1 97.56 83 GLN A N 1
ATOM 644 C CA . GLN A 1 83 ? -1.23 -10.273 -14.695 1 97.56 83 GLN A CA 1
ATOM 645 C C . GLN A 1 83 ? -0.474 -9.656 -13.523 1 97.56 83 GLN A C 1
ATOM 647 O O . GLN A 1 83 ? -1.065 -8.969 -12.688 1 97.56 83 GLN A O 1
ATOM 652 N N . ALA A 1 84 ? 0.819 -9.953 -13.461 1 97.5 84 ALA A N 1
ATOM 653 C CA . ALA A 1 84 ? 1.697 -9.367 -12.445 1 97.5 84 ALA A CA 1
ATOM 654 C C . ALA A 1 84 ? 2.477 -8.18 -13.016 1 97.5 84 ALA A C 1
ATOM 656 O O . ALA A 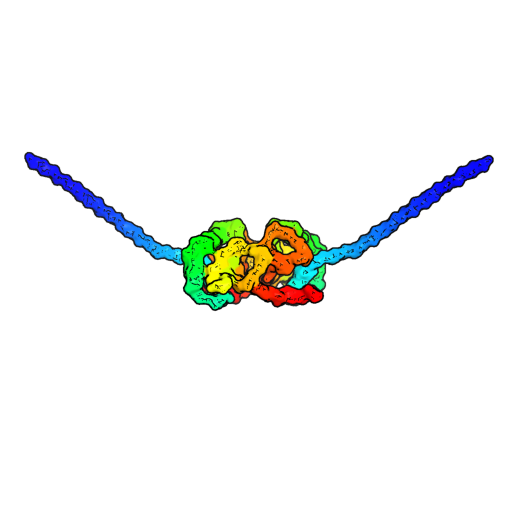1 84 ? 2.936 -8.227 -14.156 1 97.5 84 ALA A O 1
ATOM 657 N N . ALA A 1 85 ? 2.611 -7.137 -12.242 1 96.06 85 ALA A N 1
ATOM 658 C CA . ALA A 1 85 ? 3.387 -5.961 -12.633 1 96.06 85 ALA A CA 1
ATOM 659 C C . ALA A 1 85 ? 4.25 -5.465 -11.477 1 96.06 85 ALA A C 1
ATOM 661 O O . ALA A 1 85 ? 3.824 -5.488 -10.32 1 96.06 85 ALA A O 1
ATOM 662 N N . ALA A 1 86 ? 5.488 -4.984 -11.961 1 93.31 86 ALA A N 1
ATOM 663 C CA . ALA A 1 86 ? 6.398 -4.398 -10.977 1 93.31 86 ALA A CA 1
ATOM 664 C C . ALA A 1 86 ? 5.934 -3.008 -10.562 1 93.31 86 ALA A C 1
ATOM 666 O O . ALA A 1 86 ? 5.906 -2.086 -11.383 1 93.31 86 ALA A O 1
ATOM 667 N N . GLY A 1 87 ? 5.34 -2.908 -9.445 1 86.81 87 GLY A N 1
ATOM 668 C CA . GLY A 1 87 ? 5.004 -1.585 -8.945 1 86.81 87 GLY A CA 1
ATOM 669 C C . GLY A 1 87 ? 3.623 -1.122 -9.367 1 86.81 87 GLY A C 1
ATOM 670 O O . GLY A 1 87 ? 2.879 -1.872 -10 1 86.81 87 GLY A O 1
ATOM 671 N N . PHE A 1 88 ? 3.328 0.094 -8.984 1 87.62 88 PHE A N 1
ATOM 672 C CA . PHE A 1 88 ? 2.045 0.714 -9.297 1 87.62 88 PHE A CA 1
ATOM 673 C C . PHE A 1 88 ? 2.104 1.435 -10.633 1 87.62 88 PHE A C 1
ATOM 675 O O . PHE A 1 88 ? 3.113 2.055 -10.969 1 87.62 88 PHE A O 1
ATOM 682 N N . SER A 1 89 ? 1.13 1.2 -11.398 1 82.25 89 SER A N 1
ATOM 683 C CA . SER A 1 89 ? 0.999 1.996 -12.617 1 82.25 89 SER A CA 1
ATOM 684 C C . SER A 1 89 ? 0.502 3.404 -12.305 1 82.25 89 SER A C 1
ATOM 686 O O . SER A 1 89 ? -0.124 3.631 -11.266 1 82.25 89 SER A O 1
ATOM 688 N N . ALA A 1 90 ? 0.865 4.305 -13.227 1 76.81 90 ALA A N 1
ATOM 689 C CA . ALA A 1 90 ? 0.39 5.676 -13.062 1 76.81 90 ALA A CA 1
ATOM 690 C C . ALA A 1 90 ? -1.131 5.746 -13.18 1 76.81 90 ALA A C 1
ATOM 692 O O . ALA A 1 90 ? -1.78 6.504 -12.453 1 76.81 90 ALA A O 1
ATOM 693 N N . ALA A 1 91 ? -1.567 4.93 -14.023 1 78.62 91 ALA A N 1
ATOM 694 C CA . ALA A 1 91 ? -3.018 4.898 -14.203 1 78.62 91 ALA A CA 1
ATOM 695 C C . ALA A 1 91 ? -3.672 3.941 -13.211 1 78.62 91 ALA A C 1
ATOM 697 O O . ALA A 1 91 ? -3.125 2.877 -12.914 1 78.62 91 ALA A O 1
ATOM 698 N N . PRO A 1 92 ? -4.855 4.41 -12.688 1 77.44 92 PRO A N 1
ATOM 699 C CA . PRO A 1 92 ? -5.598 3.471 -11.844 1 77.44 92 PRO A CA 1
ATOM 700 C C . PRO A 1 92 ? -5.984 2.193 -12.578 1 77.44 92 PRO A C 1
ATOM 702 O O . PRO A 1 92 ? -6.121 2.201 -13.805 1 77.44 92 PRO A O 1
ATOM 705 N N . PRO A 1 93 ? -6.148 1.21 -11.758 1 82.38 93 PRO A N 1
ATOM 706 C CA . PRO A 1 93 ? -6.539 -0.036 -12.422 1 82.38 93 PRO A CA 1
ATOM 707 C C . PRO A 1 93 ? -7.938 0.034 -13.031 1 82.38 93 PRO A C 1
ATOM 709 O O . PRO A 1 93 ? -8.836 0.651 -12.453 1 82.38 93 PRO A O 1
ATOM 712 N N . ARG A 1 94 ? -7.988 -0.575 -14.125 1 84.25 94 ARG A N 1
ATOM 713 C CA . ARG A 1 94 ? -9.289 -0.638 -14.797 1 84.25 94 ARG A CA 1
ATOM 714 C C . ARG A 1 94 ? -10.125 -1.783 -14.242 1 84.25 94 ARG A C 1
ATOM 716 O O . ARG A 1 94 ? -11.352 -1.766 -14.344 1 84.25 94 ARG A O 1
ATOM 723 N N . THR A 1 95 ? -9.508 -2.738 -13.742 1 90.44 95 THR A N 1
ATOM 724 C CA . THR A 1 95 ? -10.133 -3.918 -13.148 1 90.44 95 THR A CA 1
ATOM 725 C C . THR A 1 95 ? -9.609 -4.152 -11.734 1 90.44 95 THR A C 1
ATOM 727 O O . THR A 1 95 ? -8.742 -3.416 -11.258 1 90.44 95 THR A O 1
ATOM 730 N N . LYS A 1 96 ? -10.203 -5.16 -11.008 1 92.62 96 LYS A N 1
ATOM 731 C CA . LYS A 1 96 ? -9.766 -5.469 -9.648 1 92.62 96 LYS A CA 1
ATOM 732 C C . LYS A 1 96 ? -8.297 -5.891 -9.625 1 92.62 96 LYS A C 1
ATOM 734 O O . LYS A 1 96 ? -7.836 -6.602 -10.516 1 92.62 96 LYS A O 1
ATOM 739 N N . ALA A 1 97 ? -7.652 -5.387 -8.68 1 94 97 ALA A N 1
ATOM 740 C CA . ALA A 1 97 ? -6.25 -5.73 -8.469 1 94 97 ALA A CA 1
ATOM 741 C C . ALA A 1 97 ? -5.898 -5.746 -6.984 1 94 97 ALA A C 1
ATOM 743 O O . ALA A 1 97 ? -6.641 -5.207 -6.16 1 94 97 ALA A O 1
ATOM 744 N N . VAL A 1 98 ? -4.812 -6.488 -6.656 1 94.25 98 VAL A N 1
ATOM 745 C CA . VAL A 1 98 ? -4.234 -6.441 -5.32 1 94.25 98 VAL A CA 1
ATOM 746 C C . VAL A 1 98 ? -2.777 -5.996 -5.398 1 94.25 98 VAL A C 1
ATOM 748 O O . VAL A 1 98 ? -2.152 -6.09 -6.457 1 94.25 98 VAL A O 1
ATOM 751 N N . TYR A 1 99 ? -2.336 -5.496 -4.332 1 93.5 99 TYR A N 1
ATOM 752 C CA . TYR A 1 99 ? -0.936 -5.086 -4.312 1 93.5 99 TYR A CA 1
ATOM 753 C C . TYR A 1 99 ? -0.226 -5.617 -3.074 1 93.5 99 TYR A C 1
ATOM 755 O O . TYR A 1 99 ? -0.868 -5.914 -2.064 1 93.5 99 TYR A O 1
ATOM 763 N N . PHE A 1 100 ? 1.079 -5.723 -3.152 1 93.62 100 PHE A N 1
ATOM 764 C CA . PHE A 1 100 ? 2.025 -6.066 -2.098 1 93.62 100 PHE A CA 1
ATOM 765 C C . PHE A 1 100 ? 3.146 -5.035 -2.023 1 93.62 100 PHE A C 1
ATOM 767 O O . PHE A 1 100 ? 3.68 -4.613 -3.053 1 93.62 100 PHE A O 1
ATOM 774 N N . VAL A 1 101 ? 3.477 -4.641 -0.779 1 92.31 101 VAL A N 1
ATOM 775 C CA . VAL A 1 101 ? 4.578 -3.709 -0.572 1 92.31 101 VAL A CA 1
ATOM 776 C C . VAL A 1 101 ? 5.492 -4.227 0.538 1 92.31 101 VAL A C 1
ATOM 778 O O . VAL A 1 101 ? 5.023 -4.57 1.626 1 92.31 101 VAL A O 1
ATOM 781 N N . LYS A 1 102 ? 6.742 -4.215 0.212 1 92.31 102 LYS A N 1
ATOM 782 C CA . LYS A 1 102 ? 7.715 -4.598 1.229 1 92.31 102 LYS A CA 1
ATOM 783 C C . LYS A 1 102 ? 7.867 -3.508 2.287 1 92.31 102 LYS A C 1
ATOM 785 O O . LYS A 1 102 ? 7.953 -2.324 1.956 1 92.31 102 LYS A O 1
ATOM 790 N N . ARG A 1 103 ? 7.855 -3.799 3.588 1 88.06 103 ARG A N 1
ATOM 791 C CA . ARG A 1 103 ? 8.086 -2.871 4.691 1 88.06 103 ARG A CA 1
ATOM 792 C C . ARG A 1 103 ? 9.578 -2.639 4.902 1 88.06 103 ARG A C 1
ATOM 794 O O . ARG A 1 103 ? 9.984 -1.603 5.434 1 88.06 103 ARG A O 1
ATOM 801 N N . GLY A 1 104 ? 10.531 -3.281 4.285 1 84.31 104 GLY A N 1
ATOM 802 C CA . GLY A 1 104 ? 11.977 -3.186 4.383 1 84.31 104 GLY A CA 1
ATOM 803 C C . GLY A 1 104 ? 12.672 -3.291 3.043 1 84.31 104 GLY A C 1
ATOM 804 O O . GLY A 1 104 ? 12.023 -3.391 2.002 1 84.31 104 GLY A O 1
ATOM 805 N N . ASN A 1 105 ? 13.961 -3.127 3.15 1 86.69 105 ASN A N 1
ATOM 806 C CA . ASN A 1 105 ? 14.789 -3.146 1.948 1 86.69 105 ASN A CA 1
ATOM 807 C C . ASN A 1 105 ? 15.516 -4.48 1.787 1 86.69 105 ASN A C 1
ATOM 809 O O . ASN A 1 105 ? 16.719 -4.508 1.54 1 86.69 105 ASN A O 1
ATOM 813 N N . SER A 1 106 ? 14.766 -5.512 1.98 1 92.06 106 SER A N 1
ATOM 814 C CA . SER A 1 106 ? 15.391 -6.824 1.869 1 92.06 106 SER A CA 1
ATOM 815 C C . SER A 1 106 ? 14.539 -7.773 1.032 1 92.06 106 SER A C 1
ATOM 817 O O . SER A 1 106 ? 13.336 -7.551 0.868 1 92.06 106 SER A O 1
ATOM 819 N N . ALA A 1 107 ? 15.266 -8.781 0.509 1 95.69 107 ALA A N 1
ATOM 820 C CA . ALA A 1 107 ? 14.539 -9.875 -0.139 1 95.69 107 ALA A CA 1
ATOM 821 C C . ALA A 1 107 ? 13.641 -10.602 0.856 1 95.69 107 ALA A C 1
ATOM 823 O O . ALA A 1 107 ? 13.852 -10.516 2.068 1 95.69 107 ALA A O 1
ATOM 824 N N . LEU A 1 108 ? 12.656 -11.273 0.27 1 96.38 108 LEU A N 1
ATOM 825 C CA . LEU A 1 108 ? 11.695 -11.969 1.115 1 96.38 108 LEU A CA 1
ATOM 826 C C . LEU A 1 108 ? 12.055 -13.445 1.245 1 96.38 108 LEU A C 1
ATOM 828 O O . LEU A 1 108 ? 12.602 -14.039 0.315 1 96.38 108 LEU A O 1
ATOM 832 N N . THR A 1 109 ? 11.805 -13.961 2.443 1 95.5 109 THR A N 1
ATOM 833 C CA . THR A 1 109 ? 11.875 -15.398 2.695 1 95.5 109 THR A CA 1
ATOM 834 C C . THR A 1 109 ? 10.516 -15.945 3.123 1 95.5 109 THR A C 1
ATOM 836 O O . THR A 1 109 ? 9.609 -15.18 3.432 1 95.5 109 THR A O 1
ATOM 839 N N . ALA A 1 110 ? 10.367 -17.25 3.064 1 94.31 110 ALA A N 1
ATOM 840 C CA . ALA A 1 110 ? 9.109 -17.875 3.477 1 94.31 110 ALA A CA 1
ATOM 841 C C . ALA A 1 110 ? 8.727 -17.453 4.891 1 94.31 110 ALA A C 1
ATOM 843 O O . ALA A 1 110 ? 7.547 -17.281 5.195 1 94.31 110 ALA A O 1
ATOM 844 N N . GLU A 1 111 ? 9.68 -17.188 5.734 1 93.31 111 GLU A N 1
ATOM 845 C CA . GLU A 1 111 ? 9.469 -16.875 7.148 1 93.31 111 GLU A CA 1
ATOM 846 C C . GLU A 1 111 ? 9.141 -15.406 7.355 1 93.31 111 GLU A C 1
ATOM 848 O O . GLU A 1 111 ? 8.672 -15.016 8.43 1 93.31 111 GLU A O 1
ATOM 853 N N . THR A 1 112 ? 9.273 -14.641 6.305 1 91.88 112 THR A N 1
ATOM 854 C CA . THR A 1 112 ? 9.164 -13.203 6.555 1 91.88 112 THR A CA 1
ATOM 855 C C . THR A 1 112 ? 7.98 -12.617 5.793 1 91.88 112 THR A C 1
ATOM 857 O O . THR A 1 112 ? 7.711 -11.414 5.887 1 91.88 112 THR A O 1
ATOM 860 N N . MET A 1 113 ? 7.227 -13.414 5.059 1 91.94 113 MET A N 1
ATOM 861 C CA . MET A 1 113 ? 6.148 -12.93 4.199 1 91.94 113 MET A CA 1
ATOM 862 C C . MET A 1 113 ? 5.129 -12.125 5.008 1 91.94 113 MET A C 1
ATOM 864 O O . MET A 1 113 ? 4.758 -11.016 4.621 1 91.94 113 MET A O 1
ATOM 868 N N . ARG A 1 114 ? 4.852 -12.562 6.195 1 87.5 114 ARG A N 1
ATOM 869 C CA . ARG A 1 114 ? 3.793 -11.953 6.984 1 87.5 114 ARG A CA 1
ATOM 870 C C . ARG A 1 114 ? 4.285 -10.672 7.664 1 87.5 114 ARG A C 1
ATOM 872 O O . ARG A 1 114 ? 3.543 -9.695 7.77 1 87.5 114 ARG A O 1
ATOM 879 N N . ASP A 1 115 ? 5.539 -10.789 7.969 1 85.94 115 ASP A N 1
ATOM 880 C CA . ASP A 1 115 ? 6.078 -9.695 8.773 1 85.94 115 ASP A CA 1
ATOM 881 C C . ASP A 1 115 ? 6.543 -8.539 7.891 1 85.94 115 ASP A C 1
ATOM 883 O O . ASP A 1 115 ? 6.527 -7.383 8.312 1 85.94 115 ASP A O 1
ATOM 887 N N . LYS A 1 116 ? 6.91 -8.852 6.684 1 90.06 116 LYS A N 1
ATOM 888 C CA . LYS A 1 116 ? 7.609 -7.84 5.895 1 90.06 116 LYS A CA 1
ATOM 889 C C . LYS A 1 116 ? 6.766 -7.387 4.707 1 90.06 116 LYS A C 1
ATOM 891 O O . LYS A 1 116 ? 7.234 -6.625 3.859 1 90.06 116 LYS A O 1
ATOM 896 N N . LEU A 1 117 ? 5.469 -7.805 4.668 1 91.38 117 LEU A N 1
ATOM 897 C CA . LEU A 1 117 ? 4.633 -7.391 3.547 1 91.38 117 LEU A CA 1
ATOM 898 C C . LEU A 1 117 ? 3.404 -6.629 4.035 1 91.38 117 LEU A C 1
ATOM 900 O O . LEU A 1 117 ? 2.783 -7.016 5.027 1 91.38 117 LEU A O 1
ATOM 904 N N . THR A 1 118 ? 3.176 -5.492 3.391 1 88.69 118 THR A N 1
ATOM 905 C CA . THR A 1 118 ? 1.855 -4.875 3.406 1 88.69 118 THR A CA 1
ATOM 906 C C . THR A 1 118 ? 1.067 -5.254 2.154 1 88.69 118 THR A C 1
ATOM 908 O O . THR A 1 118 ? 1.599 -5.203 1.043 1 88.69 118 THR A O 1
ATOM 911 N N . CYS A 1 119 ? -0.16 -5.738 2.363 1 91.44 119 CYS A N 1
ATOM 912 C CA . CYS A 1 119 ? -0.99 -6.156 1.24 1 91.44 119 CYS A CA 1
ATOM 913 C C . CYS A 1 119 ? -2.328 -5.43 1.248 1 91.44 119 CYS A C 1
ATOM 915 O O . CYS A 1 119 ? -2.861 -5.109 2.312 1 91.44 119 CYS A O 1
ATOM 917 N N . GLY A 1 120 ? -2.873 -5.238 -0.003 1 88.44 120 GLY A N 1
ATOM 918 C CA . GLY A 1 120 ? -4.16 -4.566 -0.082 1 88.44 120 GLY A CA 1
ATOM 919 C C . GLY A 1 120 ? -4.852 -4.758 -1.418 1 88.44 120 GLY A C 1
ATOM 920 O O . GLY A 1 120 ? -4.238 -5.223 -2.381 1 88.44 120 GLY A O 1
ATOM 921 N N . ASP A 1 121 ? -6.172 -4.301 -1.399 1 88.44 121 ASP A N 1
ATOM 922 C CA . ASP A 1 121 ? -7 -4.324 -2.602 1 88.44 121 ASP A CA 1
ATOM 923 C C . ASP A 1 121 ? -6.977 -2.973 -3.311 1 88.44 121 ASP A C 1
ATOM 925 O O . ASP A 1 121 ? -6.988 -1.926 -2.662 1 88.44 121 ASP A O 1
ATOM 929 N N . MET A 1 122 ? -6.812 -3.145 -4.617 1 84.12 122 MET A N 1
ATOM 930 C CA . MET A 1 122 ? -6.973 -1.959 -5.453 1 84.12 122 MET A CA 1
ATOM 931 C C . MET A 1 122 ? -8.289 -2.012 -6.223 1 84.12 122 MET A C 1
ATOM 933 O O . MET A 1 122 ? -8.578 -2.996 -6.906 1 84.12 122 MET A O 1
ATOM 937 N N . SER A 1 123 ? -9.133 -1.062 -5.891 1 76.69 123 SER A N 1
ATOM 938 C CA . SER A 1 123 ? -10.422 -1.05 -6.582 1 76.69 123 SER A CA 1
ATOM 939 C C . SER A 1 123 ? -10.43 -0.036 -7.719 1 76.69 123 SER A C 1
ATOM 941 O O . SER A 1 123 ? -9.844 1.043 -7.602 1 76.69 123 SER A O 1
ATOM 943 N N . PRO A 1 124 ? -10.977 -0.458 -8.812 1 72.31 124 PRO A N 1
ATOM 944 C CA . PRO A 1 124 ? -11.156 0.534 -9.875 1 72.31 124 PRO A CA 1
ATOM 945 C C . PRO A 1 124 ? -12.023 1.714 -9.438 1 72.31 124 PRO A C 1
ATOM 947 O O . PRO A 1 124 ? -11.977 2.781 -10.055 1 72.31 124 PRO A O 1
ATOM 950 N N . ASP A 1 125 ? -12.773 1.554 -8.5 1 64.75 125 ASP A N 1
ATOM 951 C CA . ASP A 1 125 ? -13.617 2.629 -8 1 64.75 125 ASP A CA 1
ATOM 952 C C . ASP A 1 125 ? -13.18 3.076 -6.609 1 64.75 125 ASP A C 1
ATOM 954 O O . ASP A 1 125 ? -13.828 2.752 -5.613 1 64.75 125 ASP A O 1
ATOM 958 N N . PRO A 1 126 ? -12.016 3.65 -6.602 1 55.19 126 PRO A N 1
ATOM 959 C CA . PRO A 1 126 ? -11.445 3.982 -5.293 1 55.19 126 PRO A CA 1
ATOM 960 C C . PRO A 1 126 ? -12.25 5.059 -4.559 1 55.19 126 PRO A C 1
ATOM 962 O O . PRO A 1 126 ? -11.93 5.402 -3.418 1 55.19 126 PRO A O 1
ATOM 965 N N . LEU A 1 127 ? -13.359 5.633 -5.227 1 51.88 127 LEU A N 1
ATOM 966 C CA . LEU A 1 127 ? -14.039 6.766 -4.605 1 51.88 127 LEU A CA 1
ATOM 967 C C . LEU A 1 127 ? -14.297 6.5 -3.127 1 51.88 127 LEU A C 1
ATOM 969 O O . LEU A 1 127 ? -14.281 7.426 -2.314 1 51.88 127 LEU A O 1
ATOM 973 N N . GLU A 1 128 ? -14.414 5.371 -3.039 1 51 128 GLU A N 1
ATOM 974 C CA . GLU A 1 128 ? -14.898 5.117 -1.685 1 51 128 GLU A CA 1
ATOM 975 C C . GLU A 1 128 ? -13.867 5.527 -0.643 1 51 128 GLU A C 1
ATOM 977 O O . GLU A 1 128 ? -14.219 6.051 0.417 1 51 128 GLU A O 1
ATOM 982 N N . HIS A 1 129 ? -12.656 5.191 -0.95 1 53.84 129 HIS A N 1
ATOM 983 C CA . HIS A 1 129 ? -11.711 5.523 0.109 1 53.84 129 HIS A CA 1
ATOM 984 C C . HIS A 1 129 ? -11.492 7.031 0.2 1 53.84 129 HIS A C 1
ATOM 986 O O . HIS A 1 129 ? -11.219 7.559 1.28 1 53.84 129 HIS A O 1
ATOM 992 N N . PHE A 1 130 ? -11.633 7.727 -1.033 1 52.84 130 PHE A N 1
ATOM 993 C CA . PHE A 1 130 ? -11.398 9.164 -1.056 1 52.84 130 PHE A CA 1
ATOM 994 C C . PHE A 1 130 ? -12.711 9.938 -0.998 1 52.84 130 PHE A C 1
ATOM 996 O O . PHE A 1 130 ? -12.719 11.164 -1.047 1 52.84 130 PHE A O 1
ATOM 1003 N N . SER A 1 131 ? -13.898 9.422 -0.778 1 43.72 131 SER A N 1
ATOM 1004 C CA . SER A 1 131 ? -15.164 10.117 -0.938 1 43.72 131 SER A CA 1
ATOM 1005 C C . SER A 1 131 ? -15.047 11.586 -0.54 1 43.72 131 SER A C 1
ATOM 1007 O O . SER A 1 131 ? -15.617 12.461 -1.191 1 43.72 131 SER A O 1
ATOM 1009 N N . ALA A 1 132 ? -14.969 11.992 0.722 1 40.91 132 ALA A N 1
ATOM 1010 C CA . ALA A 1 132 ? -15.469 13.281 1.202 1 40.91 132 ALA A CA 1
ATOM 1011 C C . ALA A 1 132 ? -14.578 14.422 0.723 1 40.91 132 ALA A C 1
ATOM 1013 O O . ALA A 1 132 ? -14.898 15.594 0.933 1 40.91 132 ALA A O 1
ATOM 1014 N N . VAL A 1 133 ? -13.398 14.289 0.393 1 38.22 133 VAL A N 1
ATOM 1015 C CA . VAL A 1 133 ? -12.664 15.547 0.323 1 38.22 133 VAL A CA 1
ATOM 1016 C C . VAL A 1 133 ? -13.156 16.359 -0.87 1 38.22 133 VAL A C 1
ATOM 1018 O O . VAL A 1 133 ? -13.227 17.594 -0.801 1 38.22 133 VAL A O 1
ATOM 1021 N N . VAL A 1 134 ? -13.375 15.82 -2.027 1 35.81 134 VAL A N 1
ATOM 1022 C CA . VAL A 1 134 ? -13.617 16.703 -3.164 1 35.81 134 VAL A CA 1
ATOM 1023 C C . VAL A 1 134 ? -15.008 17.312 -3.062 1 35.81 134 VAL A C 1
ATOM 1025 O O . VAL A 1 134 ? -15.422 18.078 -3.938 1 35.81 134 VAL A O 1
ATOM 1028 N N . GLU A 1 135 ? -15.797 16.969 -2.127 1 35.69 135 GLU A N 1
ATOM 1029 C CA . GLU A 1 135 ? -16.922 17.875 -2.283 1 35.69 135 GLU A CA 1
ATOM 1030 C C . GLU A 1 135 ? -16.547 19.312 -1.929 1 35.69 135 GLU A C 1
ATOM 1032 O O . GLU A 1 135 ? -15.711 19.531 -1.046 1 35.69 135 GLU A O 1
ATOM 1037 N N . MET B 1 1 ? 21.016 84.625 1.809 1 31.62 1 MET B N 1
ATOM 1038 C CA . MET B 1 1 ? 20.641 83.688 2.873 1 31.62 1 MET B CA 1
ATOM 1039 C C . MET B 1 1 ? 19.656 82.688 2.361 1 31.62 1 MET B C 1
ATOM 1041 O O . MET B 1 1 ? 18.453 82.938 2.338 1 31.62 1 MET B O 1
ATOM 1045 N N . GLU B 1 2 ? 19.953 82.062 1.07 1 36.16 2 GLU B N 1
ATOM 1046 C CA . GLU B 1 2 ? 19.25 81.062 0.259 1 36.16 2 GLU B CA 1
ATOM 1047 C C . GLU B 1 2 ? 19 79.812 1.047 1 36.16 2 GLU B C 1
ATOM 1049 O O . GLU B 1 2 ? 19.938 79.188 1.568 1 36.16 2 GLU B O 1
ATOM 1054 N N . THR B 1 3 ? 17.859 79.812 1.818 1 40.2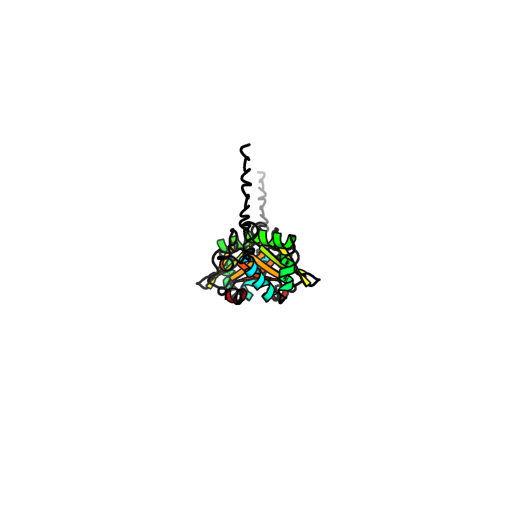2 3 THR B N 1
ATOM 1055 C CA . THR B 1 3 ? 17.297 78.75 2.631 1 40.22 3 THR B CA 1
ATOM 1056 C C . THR B 1 3 ? 17.141 77.438 1.812 1 40.22 3 THR B C 1
ATOM 1058 O O . THR B 1 3 ? 16.453 77.438 0.783 1 40.22 3 THR B O 1
ATOM 1061 N N . GLU B 1 4 ? 18.188 76.625 1.684 1 38.44 4 GLU B N 1
ATOM 1062 C CA . GLU B 1 4 ? 18.234 75.25 1.146 1 38.44 4 GLU B CA 1
ATOM 1063 C C . GLU B 1 4 ? 17.109 74.438 1.732 1 38.44 4 GLU B C 1
ATOM 1065 O O . GLU B 1 4 ? 17.078 74.188 2.938 1 38.44 4 GLU B O 1
ATOM 1070 N N . THR B 1 5 ? 15.844 74.625 1.267 1 39.94 5 THR B N 1
ATOM 1071 C CA . THR B 1 5 ? 14.719 73.75 1.606 1 39.94 5 THR B CA 1
ATOM 1072 C C . THR B 1 5 ? 15.078 72.312 1.355 1 39.94 5 THR B C 1
ATOM 1074 O O . THR B 1 5 ? 15.359 71.875 0.219 1 39.94 5 THR B O 1
ATOM 1077 N N . GLN B 1 6 ? 15.883 71.625 2.213 1 40.47 6 GLN B N 1
ATOM 1078 C CA . GLN B 1 6 ? 16.125 70.188 2.188 1 40.47 6 GLN B CA 1
ATOM 1079 C C . GLN B 1 6 ? 14.812 69.438 2.094 1 40.47 6 GLN B C 1
ATOM 1081 O O . GLN B 1 6 ? 13.945 69.562 2.965 1 40.47 6 GLN B O 1
ATOM 1086 N N . SER B 1 7 ? 14.242 69.25 0.838 1 43.28 7 SER B N 1
ATOM 1087 C CA . SER B 1 7 ? 13.117 68.375 0.518 1 43.28 7 SER B CA 1
ATOM 1088 C C . SER B 1 7 ? 13.258 67 1.191 1 43.28 7 SER B C 1
ATOM 1090 O O . SER B 1 7 ? 14.234 66.312 0.958 1 43.28 7 SER B O 1
ATOM 1092 N N . VAL B 1 8 ? 12.922 66.938 2.486 1 41.62 8 VAL B N 1
ATOM 1093 C CA . VAL B 1 8 ? 12.789 65.625 3.154 1 41.62 8 VAL B CA 1
ATOM 1094 C C . VAL B 1 8 ? 11.93 64.688 2.307 1 41.62 8 VAL B C 1
ATOM 1096 O O . VAL B 1 8 ? 10.773 65 2.012 1 41.62 8 VAL B O 1
ATOM 1099 N N . GLN B 1 9 ? 12.492 64.25 1.171 1 41.41 9 GLN B N 1
ATOM 1100 C CA . GLN B 1 9 ? 11.859 63.094 0.503 1 41.41 9 GLN B CA 1
ATOM 1101 C C . GLN B 1 9 ? 11.359 62.062 1.516 1 41.41 9 GLN B C 1
ATOM 1103 O O . GLN B 1 9 ? 12.156 61.469 2.242 1 41.41 9 GLN B O 1
ATOM 1108 N N . ALA B 1 10 ? 10.219 62.375 2.137 1 42.5 10 ALA B N 1
ATOM 1109 C CA . ALA B 1 10 ? 9.5 61.344 2.871 1 42.5 10 ALA B CA 1
ATOM 1110 C C . ALA B 1 10 ? 9.5 60.031 2.102 1 42.5 10 ALA B C 1
ATOM 1112 O O . ALA B 1 10 ? 9.023 59.969 0.965 1 42.5 10 ALA B O 1
ATOM 1113 N N . LEU B 1 11 ? 10.609 59.281 2.174 1 40.62 11 LEU B N 1
ATOM 1114 C CA . LEU B 1 11 ? 10.555 57.875 1.84 1 40.62 11 LEU B CA 1
ATOM 1115 C C . LEU B 1 11 ? 9.273 57.25 2.363 1 40.62 11 LEU B C 1
ATOM 1117 O O . LEU B 1 11 ? 9.109 57.062 3.574 1 40.62 11 LEU B O 1
ATOM 1121 N N . THR B 1 12 ? 8.141 57.844 2.059 1 38.66 12 THR B N 1
ATOM 1122 C CA . THR B 1 12 ? 6.961 57.031 2.254 1 38.66 12 THR B CA 1
ATOM 1123 C C . THR B 1 12 ? 7.23 55.594 1.814 1 38.66 12 THR B C 1
ATOM 1125 O O . THR B 1 12 ? 7.531 55.344 0.646 1 38.66 12 THR B O 1
ATOM 1128 N N . GLY B 1 13 ? 8.203 54.969 2.494 1 38.84 13 GLY B N 1
ATOM 1129 C CA . GLY B 1 13 ? 8.227 53.531 2.348 1 38.84 13 GLY B CA 1
ATOM 1130 C C . GLY B 1 13 ? 6.848 52.938 2.203 1 38.84 13 GLY B C 1
ATOM 1131 O O . GLY B 1 13 ? 6.035 53 3.131 1 38.84 13 GLY B O 1
ATOM 1132 N N . ASP B 1 14 ? 6.082 53.281 1.111 1 36.66 14 ASP B N 1
ATOM 1133 C CA . ASP B 1 14 ? 5.02 52.344 0.77 1 36.66 14 ASP B CA 1
ATOM 1134 C C . ASP B 1 14 ? 5.398 50.906 1.165 1 36.66 14 ASP B C 1
ATOM 1136 O O . ASP B 1 14 ? 6.305 50.312 0.572 1 36.66 14 ASP B O 1
ATOM 1140 N N . ARG B 1 15 ? 5.957 50.781 2.283 1 37 15 ARG B N 1
ATOM 1141 C CA . ARG B 1 15 ? 5.875 49.375 2.742 1 37 15 ARG B CA 1
ATOM 1142 C C . ARG B 1 15 ? 4.598 48.719 2.246 1 37 15 ARG B C 1
ATOM 1144 O O . ARG B 1 15 ? 3.508 49 2.744 1 37 15 ARG B O 1
ATOM 1151 N N . GLY B 1 16 ? 4.289 48.938 1.049 1 40.66 16 GLY B N 1
ATOM 1152 C CA . GLY B 1 16 ? 3.328 47.906 0.619 1 40.66 16 GLY B CA 1
ATOM 1153 C C . GLY B 1 16 ? 3.299 46.688 1.519 1 40.66 16 GLY B C 1
ATOM 1154 O O . GLY B 1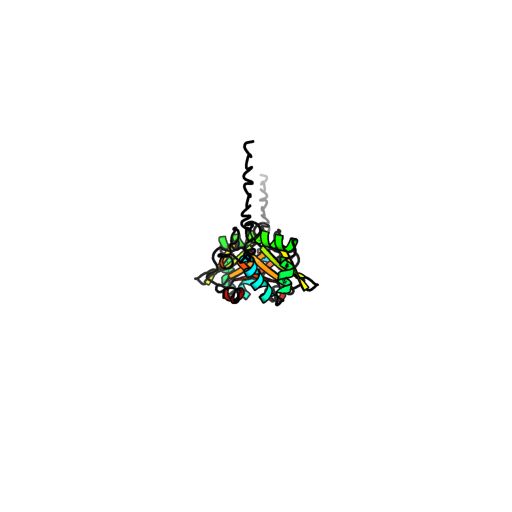 16 ? 4.309 46 1.673 1 40.66 16 GLY B O 1
ATOM 1155 N N . ALA B 1 17 ? 2.818 46.875 2.623 1 43.19 17 ALA B N 1
ATOM 1156 C CA . ALA B 1 17 ? 2.438 45.75 3.488 1 43.19 17 ALA B CA 1
ATOM 1157 C C . ALA B 1 17 ? 2.221 44.469 2.68 1 43.19 17 ALA B C 1
ATOM 1159 O O . ALA B 1 17 ? 1.357 44.438 1.801 1 43.19 17 ALA B O 1
ATOM 1160 N N . ASN B 1 18 ? 3.221 43.969 2.072 1 44.81 18 ASN B N 1
ATOM 1161 C CA . ASN B 1 18 ? 3.133 42.562 1.668 1 44.81 18 ASN B CA 1
ATOM 1162 C C . ASN B 1 18 ? 2.166 41.781 2.555 1 44.81 18 ASN B C 1
ATOM 1164 O O . ASN B 1 18 ? 2.488 41.469 3.701 1 44.81 18 ASN B O 1
ATOM 1168 N N . MET B 1 19 ? 0.96 42.25 2.76 1 42.06 19 MET B N 1
ATOM 1169 C CA . MET B 1 19 ? -0.085 41.375 3.289 1 42.06 19 MET B CA 1
ATOM 1170 C C . MET B 1 19 ? 0.24 39.906 3.021 1 42.06 19 MET B C 1
ATOM 1172 O O . MET B 1 19 ? 0.255 39.469 1.869 1 42.06 19 MET B O 1
ATOM 1176 N N . GLU B 1 20 ? 1.226 39.406 3.648 1 46.66 20 GLU B N 1
ATOM 1177 C CA . GLU B 1 20 ? 1.465 37.969 3.623 1 46.66 20 GLU B CA 1
ATOM 1178 C C . GLU B 1 20 ? 0.17 37.219 3.383 1 46.66 20 GLU B C 1
ATOM 1180 O O . GLU B 1 20 ? -0.815 37.406 4.098 1 46.66 20 GLU B O 1
ATOM 1185 N N . GLU B 1 21 ? -0.413 37.188 2.156 1 49.44 21 GLU B N 1
ATOM 1186 C CA . GLU B 1 21 ? -1.513 36.281 1.865 1 49.44 21 GLU B CA 1
ATOM 1187 C C . GLU B 1 21 ? -1.496 35.094 2.807 1 49.44 21 GLU B C 1
ATOM 1189 O O . GLU B 1 21 ? -0.427 34.594 3.189 1 49.44 21 GLU B O 1
ATOM 1194 N N . PRO B 1 22 ? -2.459 35.062 3.699 1 51.47 22 PRO B N 1
ATOM 1195 C CA . PRO B 1 22 ? -2.49 33.875 4.543 1 51.47 22 PRO B CA 1
ATOM 1196 C C . PRO B 1 22 ? -1.931 32.625 3.836 1 51.47 22 PRO B C 1
ATOM 1198 O O . PRO B 1 22 ? -2.045 32.5 2.613 1 51.47 22 PRO B O 1
ATOM 1201 N N . PRO B 1 23 ? -0.837 32.188 4.395 1 57.38 23 PRO B N 1
ATOM 1202 C CA . PRO B 1 23 ? -0.24 31.016 3.748 1 57.38 23 PRO B CA 1
ATOM 1203 C C . PRO B 1 23 ? -1.283 30.078 3.139 1 57.38 23 PRO B C 1
ATOM 1205 O O . PRO B 1 23 ? -2.297 29.781 3.775 1 57.38 23 PRO B O 1
ATOM 1208 N N . VAL B 1 24 ? -1.566 30.156 1.822 1 66.75 24 VAL B N 1
ATOM 1209 C CA . VAL B 1 24 ? -2.467 29.266 1.09 1 66.75 24 VAL B CA 1
ATOM 1210 C C . VAL B 1 24 ? -2.273 27.828 1.562 1 66.75 24 VAL B C 1
ATOM 1212 O O . VAL B 1 24 ? -1.146 27.328 1.616 1 66.75 24 VAL B O 1
ATOM 1215 N N . GLU B 1 25 ? -3.268 27.375 2.309 1 84.38 25 GLU B N 1
ATOM 1216 C CA . GLU B 1 25 ? -3.285 26 2.801 1 84.38 25 GLU B CA 1
ATOM 1217 C C . GLU B 1 25 ? -2.928 25.016 1.694 1 84.38 25 GLU B C 1
ATOM 1219 O O . GLU B 1 25 ? -3.459 25.094 0.585 1 84.38 25 GLU B O 1
ATOM 1224 N N . ASP B 1 26 ? -1.826 24.344 1.871 1 94.12 26 ASP B N 1
ATOM 1225 C CA . ASP B 1 26 ? -1.413 23.312 0.923 1 94.12 26 ASP B CA 1
ATOM 1226 C C . ASP B 1 26 ? -2.518 22.281 0.721 1 94.12 26 ASP B C 1
ATOM 1228 O O . ASP B 1 26 ? -2.787 21.469 1.61 1 94.12 26 ASP B O 1
ATOM 1232 N N . ARG B 1 27 ? -3.178 22.297 -0.377 1 95.5 27 ARG B N 1
ATOM 1233 C CA . ARG B 1 27 ? -4.312 21.438 -0.678 1 95.5 27 ARG B CA 1
ATOM 1234 C C . ARG B 1 27 ? -3.906 19.969 -0.638 1 95.5 27 ARG B C 1
ATOM 1236 O O . ARG B 1 27 ? -4.734 19.094 -0.369 1 95.5 27 ARG B O 1
ATOM 1243 N N . ARG B 1 28 ? -2.705 19.734 -0.832 1 96.81 28 ARG B N 1
ATOM 1244 C CA . ARG B 1 28 ? -2.219 18.359 -0.757 1 96.81 28 ARG B CA 1
ATOM 1245 C C . ARG B 1 28 ? -2.275 17.844 0.674 1 96.81 28 ARG B C 1
ATOM 1247 O O . ARG B 1 28 ? -2.65 16.688 0.905 1 96.81 28 ARG B O 1
ATOM 1254 N N . LEU B 1 29 ? -1.969 18.734 1.548 1 96.56 29 LEU B N 1
ATOM 1255 C CA . LEU B 1 29 ? -2.035 18.359 2.959 1 96.56 29 LEU B CA 1
ATOM 1256 C C . LEU B 1 29 ? -3.482 18.188 3.408 1 96.56 29 LEU B C 1
ATOM 1258 O O . LEU B 1 29 ? -3.777 17.359 4.262 1 96.56 29 LEU B O 1
ATOM 1262 N N . LEU B 1 30 ? -4.328 18.953 2.814 1 95.5 30 LEU B N 1
ATOM 1263 C CA . LEU B 1 30 ? -5.746 18.812 3.127 1 95.5 30 LEU B CA 1
ATOM 1264 C C . LEU B 1 30 ? -6.27 17.453 2.674 1 95.5 30 LEU B C 1
ATOM 1266 O O . LEU B 1 30 ? -7.09 16.828 3.359 1 95.5 30 LEU B O 1
ATOM 1270 N N . PHE B 1 31 ? -5.809 17.047 1.551 1 95.12 31 PHE B N 1
ATOM 1271 C CA . PHE B 1 31 ? -6.176 15.734 1.049 1 95.12 31 PHE B CA 1
ATOM 1272 C C . PHE B 1 31 ? -5.738 14.648 2.018 1 95.12 31 PHE B C 1
ATOM 1274 O O . PHE B 1 31 ? -6.527 13.773 2.377 1 95.12 31 PHE B O 1
ATOM 1281 N N . ILE B 1 32 ? -4.508 14.719 2.465 1 96.81 32 ILE B N 1
ATOM 1282 C CA . ILE B 1 32 ? -3.969 13.719 3.387 1 96.81 32 ILE B CA 1
ATOM 1283 C C . ILE B 1 32 ? -4.73 13.781 4.707 1 96.81 32 ILE B C 1
ATOM 1285 O O . ILE B 1 32 ? -5.074 12.742 5.281 1 96.81 32 ILE B O 1
ATOM 1289 N N . ALA B 1 33 ? -5.059 14.945 5.129 1 96.75 33 ALA B N 1
ATOM 1290 C CA . ALA B 1 33 ? -5.793 15.148 6.375 1 96.75 33 ALA B CA 1
ATOM 1291 C C . ALA B 1 33 ? -7.156 14.469 6.324 1 96.75 33 ALA B C 1
ATOM 1293 O O . ALA B 1 33 ? -7.535 13.742 7.246 1 96.75 33 ALA B O 1
ATOM 1294 N N . ASP B 1 34 ? -7.766 14.727 5.277 1 94.94 34 ASP B N 1
ATOM 1295 C CA . ASP B 1 34 ? -9.109 14.172 5.113 1 94.94 34 ASP B CA 1
ATOM 1296 C C . ASP B 1 34 ? -9.094 12.656 5.238 1 94.94 34 ASP B C 1
ATOM 1298 O O . ASP B 1 34 ? -9.93 12.078 5.938 1 94.94 34 ASP B O 1
ATOM 1302 N N . PHE B 1 35 ? -8.195 12.039 4.609 1 94.38 35 PHE B N 1
ATOM 1303 C CA . PHE B 1 35 ? -8.078 10.586 4.645 1 94.38 35 PHE B CA 1
ATOM 1304 C C . PHE B 1 35 ? -7.707 10.109 6.043 1 94.38 35 PHE B C 1
ATOM 1306 O O . PHE B 1 35 ? -8.312 9.164 6.562 1 94.38 35 PHE B O 1
ATOM 1313 N N . VAL B 1 36 ? -6.758 10.711 6.668 1 96.38 36 VAL B N 1
ATOM 1314 C CA . VAL B 1 36 ? -6.254 10.328 7.98 1 96.38 36 VAL B CA 1
ATOM 1315 C C . VAL B 1 36 ? -7.367 10.453 9.016 1 96.38 36 VAL B C 1
ATOM 1317 O O . VAL B 1 36 ? -7.613 9.523 9.797 1 96.38 36 VAL B O 1
ATOM 1320 N N . LEU B 1 37 ? -8.047 11.531 8.977 1 96.56 37 LEU B N 1
ATOM 1321 C CA . LEU B 1 37 ? -9.078 11.82 9.969 1 96.56 37 LEU B CA 1
ATOM 1322 C C . LEU B 1 37 ? -10.242 10.844 9.836 1 96.56 37 LEU B C 1
ATOM 1324 O O . LEU B 1 37 ? -10.719 10.305 10.844 1 96.56 37 LEU B O 1
ATOM 1328 N N . LYS B 1 38 ? -10.617 10.586 8.648 1 94.25 38 LYS B N 1
ATOM 1329 C CA . LYS B 1 38 ? -11.75 9.695 8.414 1 94.25 38 LYS B CA 1
ATOM 1330 C C . LYS B 1 38 ? -11.391 8.25 8.758 1 94.25 38 LYS B C 1
ATOM 1332 O O . LYS B 1 38 ? -12.18 7.543 9.391 1 94.25 38 LYS B O 1
ATOM 1337 N N . SER B 1 39 ? -10.219 7.859 8.398 1 92.19 39 SER B N 1
ATOM 1338 C CA . SER B 1 39 ? -9.812 6.465 8.562 1 92.19 39 SER B CA 1
ATOM 1339 C C . SER B 1 39 ? -9.477 6.156 10.016 1 92.19 39 SER B C 1
ATOM 1341 O O . SER B 1 39 ? -9.828 5.09 10.523 1 92.19 39 SER B O 1
ATOM 1343 N N . LEU B 1 40 ? -8.852 7.082 10.664 1 94.12 40 LEU B N 1
ATOM 1344 C CA . LEU B 1 40 ? -8.383 6.816 12.023 1 94.12 40 LEU B CA 1
ATOM 1345 C C . LEU B 1 40 ? -9.398 7.309 13.055 1 94.12 40 LEU B C 1
ATOM 1347 O O . LEU B 1 40 ? -9.242 7.07 14.25 1 94.12 40 LEU B O 1
ATOM 1351 N N . LYS B 1 41 ? -10.391 7.918 12.555 1 94.75 41 LYS B N 1
ATOM 1352 C CA . LYS B 1 41 ? -11.484 8.406 13.391 1 94.75 41 LYS B CA 1
ATOM 1353 C C . LYS B 1 41 ? -10.961 9.25 14.547 1 94.75 41 LYS B C 1
ATOM 1355 O O . LYS B 1 41 ? -11.305 9.016 15.703 1 94.75 41 LYS B O 1
ATOM 1360 N N . VAL B 1 42 ? -10.188 10.219 14.195 1 96.25 42 VAL B N 1
ATOM 1361 C CA . VAL B 1 42 ? -9.625 11.141 15.18 1 96.25 42 VAL B CA 1
ATOM 1362 C C . VAL B 1 42 ? -10.07 12.562 14.867 1 96.25 42 VAL B C 1
ATOM 1364 O O . VAL B 1 42 ? -10.516 12.852 13.75 1 96.25 42 VAL B O 1
ATOM 1367 N N . LYS B 1 43 ? -9.914 13.414 15.781 1 97.12 43 LYS B N 1
ATOM 1368 C CA . LYS B 1 43 ? -10.344 14.805 15.641 1 97.12 43 LYS B CA 1
ATOM 1369 C C . LYS B 1 43 ? -9.336 15.617 14.836 1 97.12 43 LYS B C 1
ATOM 1371 O O . LYS B 1 43 ? -8.156 15.266 14.773 1 97.12 43 LYS B O 1
ATOM 1376 N N . GLN B 1 44 ? -9.852 16.688 14.336 1 96.88 44 GLN B N 1
ATOM 1377 C CA . GLN B 1 44 ? -9.039 17.625 13.562 1 96.88 44 GLN B CA 1
ATOM 1378 C C . GLN B 1 44 ? -7.875 18.156 14.383 1 96.88 44 GLN B C 1
ATOM 1380 O O . GLN B 1 44 ? -6.801 18.422 13.844 1 96.88 44 GLN B O 1
ATOM 1385 N N . ASP B 1 45 ? -8.078 18.312 15.625 1 97.62 45 ASP B N 1
ATOM 1386 C CA . ASP B 1 45 ? -7.047 18.844 16.516 1 97.62 45 ASP B CA 1
ATOM 1387 C C . ASP B 1 45 ? -5.809 17.938 16.516 1 97.62 45 ASP B C 1
ATOM 1389 O O . ASP B 1 45 ? -4.684 18.438 16.625 1 97.62 45 ASP B O 1
ATOM 1393 N N . LYS B 1 46 ? -6.012 16.719 16.391 1 97.75 46 LYS B N 1
ATOM 1394 C CA . LYS B 1 46 ? -4.883 15.797 16.375 1 97.75 46 LYS B CA 1
ATOM 1395 C C . LYS B 1 46 ? -4.043 15.977 15.109 1 97.75 46 LYS B C 1
ATOM 1397 O O . LYS B 1 46 ? -2.814 15.914 15.164 1 97.75 46 LYS B O 1
ATOM 1402 N N . TRP B 1 47 ? -4.695 16.25 14.016 1 98 47 TRP B N 1
ATOM 1403 C CA . TRP B 1 47 ? -3.975 16.5 12.773 1 98 47 TRP B CA 1
ATOM 1404 C C . TRP B 1 47 ? -3.227 17.828 12.836 1 98 47 TRP B C 1
ATOM 1406 O O . TRP B 1 47 ? -2.07 17.906 12.422 1 98 47 TRP B O 1
ATOM 1416 N N . GLN B 1 48 ? -3.877 18.781 13.391 1 97.5 48 GLN B N 1
ATOM 1417 C CA . GLN B 1 48 ? -3.234 20.078 13.516 1 97.5 48 GLN B CA 1
ATOM 1418 C C . GLN B 1 48 ? -1.975 20 14.367 1 97.5 48 GLN B C 1
ATOM 1420 O O . GLN B 1 48 ? -0.954 20.609 14.047 1 97.5 48 GLN B O 1
ATOM 1425 N N . LYS B 1 49 ? -2.111 19.281 15.445 1 97.62 49 LYS B N 1
ATOM 1426 C CA . LYS B 1 49 ? -0.939 19.078 16.281 1 97.62 49 LYS B CA 1
ATOM 1427 C C . LYS B 1 49 ? 0.161 18.344 15.523 1 97.62 49 LYS B C 1
ATOM 1429 O O . LYS B 1 49 ? 1.339 18.688 15.641 1 97.62 49 LYS B O 1
ATOM 1434 N N . CYS B 1 50 ? -0.188 17.422 14.758 1 98.12 50 CYS B N 1
ATOM 1435 C CA . CYS B 1 50 ? 0.762 16.656 13.961 1 98.12 50 CYS B CA 1
ATOM 1436 C C . CYS B 1 50 ? 1.512 17.562 12.984 1 98.12 50 CYS B C 1
ATOM 1438 O O . CYS B 1 50 ? 2.742 17.531 12.93 1 98.12 50 CYS B O 1
ATOM 1440 N N . VAL B 1 51 ? 0.808 18.391 12.227 1 97.25 51 VAL B N 1
ATOM 1441 C CA . VAL B 1 51 ? 1.422 19.188 11.172 1 97.25 51 VAL B CA 1
ATOM 1442 C C . VAL B 1 51 ? 2.113 20.406 11.773 1 97.25 51 VAL B C 1
ATOM 1444 O O . VAL B 1 51 ? 2.865 21.094 11.094 1 97.25 51 VAL B O 1
ATOM 1447 N N . SER B 1 52 ? 1.841 20.656 13 1 96.75 52 SER B N 1
ATOM 1448 C CA . SER B 1 52 ? 2.537 21.75 13.672 1 96.75 52 SER B CA 1
ATOM 1449 C C . SER B 1 52 ? 3.936 21.328 14.109 1 96.75 52 SER B C 1
ATOM 1451 O O . SER B 1 52 ? 4.797 22.172 14.359 1 96.75 52 SER B O 1
ATOM 1453 N N . GLY B 1 53 ? 4.125 20.047 14.352 1 97.12 53 GLY B N 1
ATOM 1454 C CA . GLY B 1 53 ? 5.441 19.531 14.711 1 97.12 53 GLY B CA 1
ATOM 1455 C C . GLY B 1 53 ? 6.418 19.547 13.547 1 97.12 53 GLY B C 1
ATOM 1456 O O . GLY B 1 53 ? 6.102 19.062 12.461 1 97.12 53 GLY B O 1
ATOM 1457 N N . GLU B 1 54 ? 7.578 20.016 13.727 1 97.19 54 GLU B N 1
ATOM 1458 C CA . GLU B 1 54 ? 8.555 20.219 12.664 1 97.19 54 GLU B CA 1
ATOM 1459 C C . GLU B 1 54 ? 8.945 18.906 12 1 97.19 54 GLU B C 1
ATOM 1461 O O . GLU B 1 54 ? 9.008 18.828 10.766 1 97.19 54 GLU B O 1
ATOM 1466 N N . GLU B 1 55 ? 9.219 17.922 12.766 1 97.5 55 GLU B N 1
ATOM 1467 C CA . GLU B 1 55 ? 9.625 16.625 12.219 1 97.5 55 GLU B CA 1
ATOM 1468 C C . GLU B 1 55 ? 8.523 16.047 11.336 1 97.5 55 GLU B C 1
ATOM 1470 O O . GLU B 1 55 ? 8.797 15.617 10.203 1 97.5 55 GLU B O 1
ATOM 1475 N N . ASN B 1 56 ? 7.32 16.078 11.859 1 98.19 56 ASN B N 1
ATOM 1476 C CA . ASN B 1 56 ? 6.184 15.586 11.086 1 98.19 56 ASN B CA 1
ATOM 1477 C C . ASN B 1 56 ? 5.996 16.375 9.797 1 98.19 56 ASN B C 1
ATOM 1479 O O . ASN B 1 56 ? 5.793 15.797 8.727 1 98.19 56 ASN B O 1
ATOM 1483 N N . ARG B 1 57 ? 6.09 17.594 9.898 1 97.19 57 ARG B N 1
ATOM 1484 C CA . ARG B 1 57 ? 5.914 18.453 8.742 1 97.19 57 ARG B CA 1
ATOM 1485 C C . ARG B 1 57 ? 6.973 18.172 7.68 1 97.19 57 ARG B C 1
ATOM 1487 O O . ARG B 1 57 ? 6.676 18.172 6.48 1 97.19 57 ARG B O 1
ATOM 1494 N N . GLN B 1 58 ? 8.133 18 8.141 1 98 58 GLN B N 1
ATOM 1495 C CA . GLN B 1 58 ? 9.219 17.703 7.211 1 98 58 GLN B CA 1
ATOM 1496 C C . GLN B 1 58 ? 8.969 16.406 6.465 1 98 58 GLN B C 1
ATOM 1498 O O . GLN B 1 58 ? 9.172 16.328 5.254 1 98 58 GLN B O 1
ATOM 1503 N N . VAL B 1 59 ? 8.555 15.391 7.199 1 97.94 59 VAL B N 1
ATOM 1504 C CA . VAL B 1 59 ? 8.258 14.094 6.602 1 97.94 59 VAL B CA 1
ATOM 1505 C C . VAL B 1 59 ? 7.156 14.242 5.559 1 97.94 59 VAL B C 1
ATOM 1507 O O . VAL B 1 59 ? 7.258 13.703 4.453 1 97.94 59 VAL B O 1
ATOM 1510 N N . LEU B 1 60 ? 6.16 15.023 5.902 1 98.25 60 LEU B N 1
ATOM 1511 C CA . LEU B 1 60 ? 5.039 15.258 5 1 98.25 60 LEU B CA 1
ATOM 1512 C C . LEU B 1 60 ? 5.492 16.016 3.756 1 98.25 60 LEU B C 1
ATOM 1514 O O . LEU B 1 60 ? 5.125 15.648 2.635 1 98.25 60 LEU B O 1
ATOM 1518 N N . ARG B 1 61 ? 6.27 16.969 3.982 1 97.44 61 ARG B N 1
ATOM 1519 C CA . ARG B 1 61 ? 6.785 17.766 2.873 1 97.44 61 ARG B CA 1
ATOM 1520 C C . ARG B 1 61 ? 7.645 16.906 1.943 1 97.44 61 ARG B C 1
ATOM 1522 O O . ARG B 1 61 ? 7.504 16.984 0.72 1 97.44 61 ARG B O 1
ATOM 1529 N N . ASP B 1 62 ? 8.508 16.172 2.51 1 97.69 62 ASP B N 1
ATOM 1530 C CA . ASP B 1 62 ? 9.383 15.312 1.711 1 97.69 62 ASP B CA 1
ATOM 1531 C C . ASP B 1 62 ? 8.578 14.336 0.864 1 97.69 62 ASP B C 1
ATOM 1533 O O . ASP B 1 62 ? 8.891 14.109 -0.307 1 97.69 62 ASP B O 1
ATOM 1537 N N . PHE B 1 63 ? 7.605 13.852 1.419 1 97.5 63 PHE B N 1
ATOM 1538 C CA . PHE B 1 63 ? 6.762 12.93 0.675 1 97.5 63 PHE B CA 1
ATOM 1539 C C . PHE B 1 63 ? 6.094 13.633 -0.502 1 97.5 63 PHE B C 1
ATOM 1541 O O . PHE B 1 63 ? 6.062 13.094 -1.612 1 97.5 63 PHE B O 1
ATOM 1548 N N . LEU B 1 64 ? 5.621 14.781 -0.243 1 97.69 64 LEU B N 1
ATOM 1549 C CA . LEU B 1 64 ? 4.867 15.5 -1.264 1 97.69 64 LEU B CA 1
ATOM 1550 C C . LEU B 1 64 ? 5.793 16.031 -2.355 1 97.69 64 LEU B C 1
ATOM 1552 O O . LEU B 1 64 ? 5.445 16 -3.539 1 97.69 64 LEU B O 1
ATOM 1556 N N . GLU B 1 65 ? 6.961 16.344 -1.976 1 97.44 65 GLU B N 1
ATOM 1557 C CA . GLU B 1 65 ? 7.801 17.125 -2.879 1 97.44 65 GLU B CA 1
ATOM 1558 C C . GLU B 1 65 ? 8.883 16.25 -3.514 1 97.44 65 GLU B C 1
ATOM 1560 O O . GLU B 1 65 ? 9.469 16.625 -4.531 1 97.44 65 GLU B O 1
ATOM 1565 N N . SER B 1 66 ? 9.242 15.188 -2.889 1 96.62 66 SER B N 1
ATOM 1566 C CA . SER B 1 66 ? 10.312 14.344 -3.404 1 96.62 66 SER B CA 1
ATOM 1567 C C . SER B 1 66 ? 9.75 13.203 -4.254 1 96.62 66 SER B C 1
ATOM 1569 O O . SER B 1 66 ? 8.883 12.453 -3.803 1 96.62 66 SER B O 1
ATOM 1571 N N . ALA B 1 67 ? 10.297 13.039 -5.457 1 93.56 67 ALA B N 1
ATOM 1572 C CA . ALA B 1 67 ? 9.945 11.898 -6.297 1 93.56 67 ALA B CA 1
ATOM 1573 C C . ALA B 1 67 ? 10.445 10.586 -5.688 1 93.56 67 ALA B C 1
ATOM 1575 O O . ALA B 1 67 ? 9.844 9.531 -5.891 1 93.56 67 ALA B O 1
ATOM 1576 N N . GLU B 1 68 ? 11.445 10.672 -4.898 1 91.56 68 GLU B N 1
ATOM 1577 C CA . GLU B 1 68 ? 12.141 9.5 -4.379 1 91.56 68 GLU B CA 1
ATOM 1578 C C . GLU B 1 68 ? 11.414 8.914 -3.168 1 91.56 68 GLU B C 1
ATOM 1580 O O . GLU B 1 68 ? 11.445 7.703 -2.945 1 91.56 68 GLU B O 1
ATOM 1585 N N . GLN B 1 69 ? 10.898 9.836 -2.379 1 93.75 69 GLN B N 1
ATOM 1586 C CA . GLN B 1 69 ? 10.117 9.336 -1.248 1 93.75 69 GLN B CA 1
ATOM 1587 C C . GLN B 1 69 ? 8.727 8.898 -1.688 1 93.75 69 GLN B C 1
ATOM 1589 O O . GLN B 1 69 ? 7.809 9.719 -1.774 1 93.75 69 GLN B O 1
ATOM 1594 N N . ARG B 1 70 ? 8.508 7.609 -1.729 1 92.5 70 ARG B N 1
ATOM 1595 C CA . ARG B 1 70 ? 7.34 7.121 -2.455 1 92.5 70 ARG B CA 1
ATOM 1596 C C . ARG B 1 70 ? 6.246 6.664 -1.494 1 92.5 70 ARG B C 1
ATOM 1598 O O . ARG B 1 70 ? 5.121 6.383 -1.913 1 92.5 70 ARG B O 1
ATOM 1605 N N . SER B 1 71 ? 6.59 6.586 -0.213 1 93.69 71 SER B N 1
ATOM 1606 C CA . SER B 1 71 ? 5.57 6.133 0.728 1 93.69 71 SER B CA 1
ATOM 1607 C C . SER B 1 71 ? 5.555 6.996 1.985 1 93.69 71 SER B C 1
ATOM 1609 O O . SER B 1 71 ? 6.551 7.648 2.309 1 93.69 71 SER B O 1
ATOM 1611 N N . LEU B 1 72 ? 4.348 7.062 2.572 1 96.12 72 LEU B N 1
ATOM 1612 C CA . LEU B 1 72 ? 4.086 7.77 3.82 1 96.12 72 LEU B CA 1
ATOM 1613 C C . LEU B 1 72 ? 3.188 6.945 4.734 1 96.12 72 LEU B C 1
ATOM 1615 O O . LEU B 1 72 ? 2.197 6.367 4.281 1 96.12 72 LEU B O 1
ATOM 1619 N N . VAL B 1 73 ? 3.598 6.848 5.984 1 95.88 73 VAL B N 1
ATOM 1620 C CA . VAL B 1 73 ? 2.75 6.23 6.996 1 95.88 73 VAL B CA 1
ATOM 1621 C C . VAL B 1 73 ? 2.391 7.262 8.07 1 95.88 73 VAL B C 1
ATOM 1623 O O . VAL B 1 73 ? 3.25 8.016 8.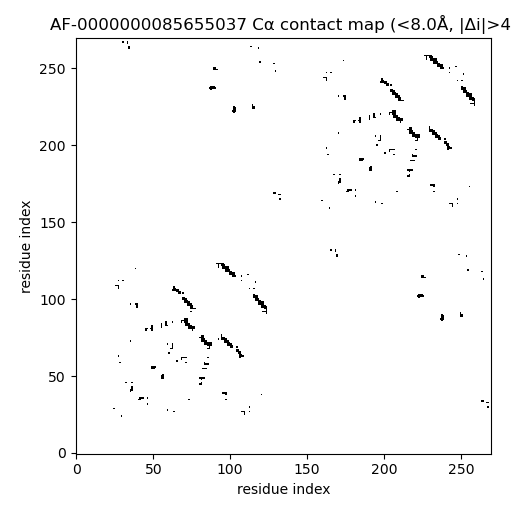523 1 95.88 73 VAL B O 1
ATOM 1626 N N . VAL B 1 74 ? 1.101 7.348 8.328 1 97.06 74 VAL B N 1
ATOM 1627 C CA . VAL B 1 74 ? 0.625 8.164 9.438 1 97.06 74 VAL B CA 1
ATOM 1628 C C . VAL B 1 74 ? -0.126 7.293 10.438 1 97.06 74 VAL B C 1
ATOM 1630 O O . VAL B 1 74 ? -1.127 6.66 10.094 1 97.06 74 VAL B O 1
ATOM 1633 N N . GLY B 1 75 ? 0.408 7.293 11.672 1 96.25 75 GLY B N 1
ATOM 1634 C CA . GLY B 1 75 ? -0.189 6.41 12.664 1 96.25 75 GLY B CA 1
ATOM 1635 C C . GLY B 1 75 ? -0.433 7.09 14 1 96.25 75 GLY B C 1
ATOM 1636 O O . GLY B 1 75 ? 0.102 8.172 14.258 1 96.25 75 GLY B O 1
ATOM 1637 N N . LEU B 1 76 ? -1.209 6.387 14.75 1 96.12 76 LEU B N 1
ATOM 1638 C CA . LEU B 1 76 ? -1.422 6.801 16.141 1 96.12 76 LEU B CA 1
ATOM 1639 C C . LEU B 1 76 ? -0.339 6.234 17.047 1 96.12 76 LEU B C 1
ATOM 1641 O O . LEU B 1 76 ? 0.075 5.086 16.875 1 96.12 76 LEU B O 1
ATOM 1645 N N . THR B 1 77 ? 0.146 7.117 17.922 1 94 77 THR B N 1
ATOM 1646 C CA . THR B 1 77 ? 1.031 6.617 18.969 1 94 77 THR B CA 1
ATOM 1647 C C . THR B 1 77 ? 0.225 6.047 20.125 1 94 77 THR B C 1
ATOM 1649 O O . THR B 1 77 ? -0.996 6.211 20.188 1 94 77 THR B O 1
ATOM 1652 N N . GLY B 1 78 ? 0.979 5.379 21.078 1 91.94 78 GLY B N 1
ATOM 1653 C CA . GLY B 1 78 ? 0.323 4.918 22.281 1 91.94 78 GLY B CA 1
ATOM 1654 C C . GLY B 1 78 ? -0.321 6.035 23.078 1 91.94 78 GLY B C 1
ATOM 1655 O O . GLY B 1 78 ? -1.311 5.816 23.781 1 91.94 78 GLY B O 1
ATOM 1656 N N . GLY B 1 79 ? 0.112 7.242 22.922 1 93.12 79 GLY B N 1
ATOM 1657 C CA . GLY B 1 79 ? -0.417 8.406 23.625 1 93.12 79 GLY B CA 1
ATOM 1658 C C . GLY B 1 79 ? -1.564 9.07 22.891 1 93.12 79 GLY B C 1
ATOM 1659 O O . GLY B 1 79 ? -2.066 10.109 23.312 1 93.12 79 GLY B O 1
ATOM 1660 N N . GLY B 1 80 ? -1.93 8.539 21.75 1 94.19 80 GLY B N 1
ATOM 1661 C CA . GLY B 1 80 ? -3.068 9.055 21 1 94.19 80 GLY B CA 1
ATOM 1662 C C . GLY B 1 80 ? -2.705 10.18 20.062 1 94.19 80 GLY B C 1
ATOM 1663 O O . GLY B 1 80 ? -3.584 10.828 19.484 1 94.19 80 GLY B O 1
ATOM 1664 N N . THR B 1 81 ? -1.432 10.453 19.922 1 96.88 81 THR B N 1
ATOM 1665 C CA . THR B 1 81 ? -0.986 11.469 18.969 1 96.88 81 THR B CA 1
ATOM 1666 C C . THR B 1 81 ? -0.659 10.844 17.625 1 96.88 81 THR B C 1
ATOM 1668 O O . THR B 1 81 ? -0.398 9.641 17.531 1 96.88 81 THR B O 1
ATOM 1671 N N . LEU B 1 82 ? -0.729 11.734 16.594 1 98 82 LEU B N 1
ATOM 1672 C CA . LEU B 1 82 ? -0.389 11.266 15.25 1 98 82 LEU B CA 1
ATOM 1673 C C . LEU B 1 82 ? 1.099 11.453 14.969 1 98 82 LEU B C 1
ATOM 1675 O O . LEU B 1 82 ? 1.685 12.469 15.352 1 98 82 LEU B O 1
ATOM 1679 N N . GLN B 1 83 ? 1.645 10.508 14.273 1 97.5 83 GLN B N 1
ATOM 1680 C CA . GLN B 1 83 ? 3.037 10.57 13.836 1 97.5 83 GLN B CA 1
ATOM 1681 C C . GLN B 1 83 ? 3.174 10.172 12.375 1 97.5 83 GLN B C 1
ATOM 1683 O O . GLN B 1 83 ? 2.564 9.195 11.93 1 97.5 83 GLN B O 1
ATOM 1688 N N . ALA B 1 84 ? 3.947 10.969 11.633 1 97.44 84 ALA B N 1
ATOM 1689 C CA . ALA B 1 84 ? 4.25 10.672 10.242 1 97.44 84 ALA B CA 1
ATOM 1690 C C . ALA B 1 84 ? 5.617 10.008 10.102 1 97.44 84 ALA B C 1
ATOM 1692 O O . ALA B 1 84 ? 6.574 10.398 10.781 1 97.44 84 ALA B O 1
ATOM 1693 N N . ALA B 1 85 ? 5.715 9.023 9.25 1 96 85 ALA B N 1
ATOM 1694 C CA . ALA B 1 85 ? 6.977 8.344 8.969 1 96 85 ALA B CA 1
ATOM 1695 C C . ALA B 1 85 ? 7.152 8.102 7.477 1 96 85 ALA B C 1
ATOM 1697 O O . ALA B 1 85 ? 6.188 7.797 6.773 1 96 85 ALA B O 1
ATOM 1698 N N . ALA B 1 86 ? 8.516 8.242 7.109 1 93.25 86 ALA B N 1
ATOM 1699 C CA . ALA B 1 86 ? 8.859 7.965 5.719 1 93.25 86 ALA B CA 1
ATOM 1700 C C . ALA B 1 86 ? 8.875 6.465 5.441 1 93.25 86 ALA B C 1
ATOM 1702 O O . ALA B 1 86 ? 9.719 5.738 5.98 1 93.25 86 ALA B O 1
ATOM 1703 N N . GLY B 1 87 ? 7.855 5.953 4.883 1 86.69 87 GLY B N 1
ATOM 1704 C CA . GLY B 1 87 ? 7.883 4.559 4.48 1 86.69 87 GLY B CA 1
ATOM 1705 C C . GLY B 1 87 ? 7.332 3.621 5.539 1 86.69 87 GLY B C 1
ATOM 1706 O O . GLY B 1 87 ? 6.855 4.066 6.586 1 86.69 87 GLY B O 1
ATOM 1707 N N . PHE B 1 88 ? 7.422 2.355 5.215 1 87.44 88 PHE B N 1
ATOM 1708 C CA . PHE B 1 88 ? 6.938 1.305 6.105 1 87.44 88 PHE B CA 1
ATOM 1709 C C . PHE B 1 88 ? 8.031 0.861 7.066 1 87.44 88 PHE B C 1
ATOM 1711 O O . PHE B 1 88 ? 9.203 0.768 6.684 1 87.44 88 PHE B O 1
ATOM 1718 N N . SER B 1 89 ? 7.672 0.791 8.273 1 82.06 89 SER B N 1
ATOM 1719 C CA . SER B 1 89 ? 8.594 0.19 9.227 1 82.06 89 SER B CA 1
ATOM 1720 C C . SER B 1 89 ? 8.656 -1.325 9.062 1 82.06 89 SER B C 1
ATOM 1722 O O . SER B 1 89 ? 7.723 -1.935 8.539 1 82.06 89 SER B O 1
ATOM 1724 N N . ALA B 1 90 ? 9.812 -1.854 9.492 1 76.62 90 ALA B N 1
ATOM 1725 C CA . ALA B 1 90 ? 9.953 -3.307 9.438 1 76.62 90 ALA B CA 1
ATOM 1726 C C . ALA B 1 90 ? 8.969 -3.992 10.375 1 76.62 90 ALA B C 1
ATOM 1728 O O . ALA B 1 90 ? 8.422 -5.047 10.055 1 76.62 90 ALA B O 1
ATOM 1729 N N . ALA B 1 91 ? 8.773 -3.326 11.422 1 78.31 91 ALA B N 1
ATOM 1730 C CA . ALA B 1 91 ? 7.824 -3.881 12.383 1 78.31 91 ALA B CA 1
ATOM 1731 C C . ALA B 1 91 ? 6.398 -3.43 12.07 1 78.31 91 ALA B C 1
ATOM 1733 O O . ALA B 1 91 ? 6.18 -2.287 11.664 1 78.31 91 ALA B O 1
ATOM 1734 N N . PRO B 1 92 ? 5.449 -4.41 12.234 1 77.25 92 PRO B N 1
ATOM 1735 C CA . PRO B 1 92 ? 4.055 -3.992 12.094 1 77.25 92 PRO B CA 1
ATOM 1736 C C . PRO B 1 92 ? 3.66 -2.904 13.086 1 77.25 92 PRO B C 1
ATOM 1738 O O . PRO B 1 92 ? 4.25 -2.805 14.172 1 77.25 92 PRO B O 1
ATOM 1741 N N . PRO B 1 93 ? 2.68 -2.203 12.641 1 82 93 PRO B N 1
ATOM 1742 C CA . PRO B 1 93 ? 2.252 -1.157 13.578 1 82 93 PRO B CA 1
ATOM 1743 C C . PRO B 1 93 ? 1.616 -1.722 14.844 1 82 93 PRO B C 1
ATOM 1745 O O . PRO B 1 93 ? 0.904 -2.729 14.789 1 82 93 PRO B O 1
ATOM 1748 N N . ARG B 1 94 ? 1.934 -1.054 15.859 1 84.19 94 ARG B N 1
ATOM 1749 C CA . ARG B 1 94 ? 1.347 -1.45 17.141 1 84.19 94 ARG B CA 1
ATOM 1750 C C . ARG B 1 94 ? -0.044 -0.848 17.312 1 84.19 94 ARG B C 1
ATOM 1752 O O . ARG B 1 94 ? -0.855 -1.359 18.078 1 84.19 94 ARG B O 1
ATOM 1759 N N . THR B 1 95 ? -0.281 0.199 16.672 1 90.38 95 THR B N 1
ATOM 1760 C CA . THR B 1 95 ? -1.549 0.921 16.703 1 90.38 95 THR B CA 1
ATOM 1761 C C . THR B 1 95 ? -2.066 1.156 15.289 1 90.38 95 THR B C 1
ATOM 1763 O O . THR B 1 95 ? -1.408 0.791 14.312 1 90.38 95 THR B O 1
ATOM 1766 N N . LYS B 1 96 ? -3.312 1.719 15.164 1 92.69 96 LYS B N 1
ATOM 1767 C CA . LYS B 1 96 ? -3.895 1.994 13.852 1 92.69 96 LYS B CA 1
ATOM 1768 C C . LYS B 1 96 ? -3.037 2.98 13.07 1 92.69 96 LYS B C 1
ATOM 1770 O O . LYS B 1 96 ? -2.502 3.936 13.633 1 92.69 96 LYS B O 1
ATOM 1775 N N . ALA B 1 97 ? -2.891 2.666 11.859 1 94.06 97 ALA B N 1
ATOM 1776 C CA . ALA B 1 97 ? -2.146 3.535 10.945 1 94.06 97 ALA B CA 1
ATOM 1777 C C . ALA B 1 97 ? -2.738 3.492 9.539 1 94.06 97 ALA B C 1
ATOM 1779 O O . ALA B 1 97 ? -3.508 2.586 9.211 1 94.06 97 ALA B O 1
ATOM 1780 N N . VAL B 1 98 ? -2.459 4.566 8.773 1 94.12 98 VAL B N 1
ATOM 1781 C CA . VAL B 1 98 ? -2.777 4.582 7.352 1 94.12 98 VAL B CA 1
ATOM 1782 C C . VAL B 1 98 ? -1.503 4.801 6.539 1 94.12 98 VAL B C 1
ATOM 1784 O O . VAL B 1 98 ? -0.499 5.285 7.066 1 94.12 98 VAL B O 1
ATOM 1787 N N . TYR B 1 99 ? -1.577 4.398 5.344 1 93.5 99 TYR B N 1
ATOM 1788 C CA . TYR B 1 99 ? -0.415 4.613 4.492 1 93.5 99 TYR B CA 1
ATOM 1789 C C . TYR B 1 99 ? -0.824 5.215 3.152 1 93.5 99 TYR B C 1
ATOM 1791 O O . TYR B 1 99 ? -1.975 5.078 2.729 1 93.5 99 TYR B O 1
ATOM 1799 N N . PHE B 1 100 ? 0.107 5.863 2.512 1 93.62 100 PHE B N 1
ATOM 1800 C CA . PHE B 1 100 ? 0.048 6.418 1.164 1 93.62 100 PHE B CA 1
ATOM 1801 C C . PHE B 1 100 ? 1.237 5.949 0.333 1 93.62 100 PHE B C 1
ATOM 1803 O O . PHE B 1 100 ? 2.371 5.934 0.817 1 93.62 100 PHE B O 1
ATOM 1810 N N . VAL B 1 101 ? 0.937 5.57 -0.924 1 92.31 101 VAL B N 1
ATOM 1811 C CA . VAL B 1 101 ? 1.998 5.16 -1.839 1 92.31 101 VAL B CA 1
ATOM 1812 C C . VAL B 1 101 ? 1.812 5.852 -3.188 1 92.31 101 VAL B C 1
ATOM 1814 O O . VAL B 1 101 ? 0.723 5.82 -3.766 1 92.31 101 VAL B O 1
ATOM 1817 N N . LYS B 1 102 ? 2.9 6.41 -3.617 1 92.31 102 LYS B N 1
ATOM 1818 C CA . LYS B 1 102 ? 2.867 7.023 -4.941 1 92.31 102 LYS B CA 1
ATOM 1819 C C . LYS B 1 102 ? 2.834 5.957 -6.039 1 92.31 102 LYS B C 1
ATOM 1821 O O . LYS B 1 102 ? 3.576 4.977 -5.977 1 92.31 102 LYS B O 1
ATOM 1826 N N . ARG B 1 103 ? 1.971 6.066 -7.043 1 88.25 103 ARG B N 1
ATOM 1827 C CA . ARG B 1 103 ? 1.905 5.18 -8.195 1 88.25 103 ARG B CA 1
ATOM 1828 C C . ARG B 1 103 ? 2.959 5.551 -9.234 1 88.25 103 ARG B C 1
ATOM 1830 O O . ARG B 1 103 ? 3.371 4.711 -10.039 1 88.25 103 ARG B O 1
ATOM 1837 N N . GLY B 1 104 ? 3.678 6.637 -9.188 1 84.25 104 GLY B N 1
ATOM 1838 C CA . GLY B 1 104 ? 4.707 7.125 -10.094 1 84.25 104 GLY B CA 1
ATOM 1839 C C . GLY B 1 104 ? 5.918 7.688 -9.375 1 84.25 104 GLY B C 1
ATOM 1840 O O . GLY B 1 104 ? 5.984 7.656 -8.141 1 84.25 104 GLY B O 1
ATOM 1841 N N . ASN B 1 105 ? 6.863 8.047 -10.195 1 86.62 105 ASN B N 1
ATOM 1842 C CA . ASN B 1 105 ? 8.117 8.57 -9.672 1 86.62 105 ASN B CA 1
ATOM 1843 C C . ASN B 1 105 ? 8.172 10.094 -9.766 1 86.62 105 ASN B C 1
ATOM 1845 O O . ASN B 1 105 ? 9.172 10.656 -10.227 1 86.62 105 ASN B O 1
ATOM 1849 N N . SER B 1 106 ? 7.098 10.68 -9.375 1 91.94 106 SER B N 1
ATOM 1850 C CA . SER B 1 106 ? 7.062 12.141 -9.461 1 91.94 106 SER B CA 1
ATOM 1851 C C . SER B 1 106 ? 6.527 12.75 -8.172 1 91.94 106 SER B C 1
ATOM 1853 O O . SER B 1 106 ? 5.852 12.078 -7.391 1 91.94 106 SER B O 1
ATOM 1855 N N . ALA B 1 107 ? 6.918 14.031 -8.016 1 95.62 107 ALA B N 1
ATOM 1856 C CA . ALA B 1 107 ? 6.305 14.805 -6.938 1 95.62 107 ALA B CA 1
ATOM 1857 C C . ALA B 1 107 ? 4.801 14.945 -7.148 1 95.62 107 ALA B C 1
ATOM 1859 O O . ALA B 1 107 ? 4.305 14.781 -8.266 1 95.62 107 ALA B O 1
ATOM 1860 N N . LEU B 1 108 ? 4.148 15.211 -6.023 1 96.44 108 LEU B N 1
ATOM 1861 C CA . LEU B 1 108 ? 2.693 15.328 -6.078 1 96.44 108 LEU B CA 1
ATOM 1862 C C . LEU B 1 108 ? 2.264 16.781 -6.188 1 96.44 108 LEU B C 1
ATOM 1864 O O . LEU B 1 108 ? 2.934 17.672 -5.656 1 96.44 108 LEU B O 1
ATOM 1868 N N . THR B 1 109 ? 1.193 16.984 -6.949 1 95.5 109 THR B N 1
ATOM 1869 C CA . THR B 1 109 ? 0.508 18.281 -6.996 1 95.5 109 THR B CA 1
ATOM 1870 C C . THR B 1 109 ? -0.932 18.141 -6.512 1 95.5 109 THR B C 1
ATOM 1872 O O . THR B 1 109 ? -1.44 17.031 -6.359 1 95.5 109 THR B O 1
ATOM 1875 N N . ALA B 1 110 ? -1.547 19.266 -6.203 1 94.25 110 ALA B N 1
ATOM 1876 C CA . ALA B 1 110 ? -2.934 19.234 -5.746 1 94.25 110 ALA B CA 1
ATOM 1877 C C . ALA B 1 110 ? -3.828 18.516 -6.746 1 94.25 110 ALA B C 1
ATOM 1879 O O . ALA B 1 110 ? -4.777 17.828 -6.359 1 94.25 110 ALA B O 1
ATOM 1880 N N . GLU B 1 111 ? -3.498 18.547 -8 1 93.31 111 GLU B N 1
ATOM 1881 C CA . GLU B 1 111 ? -4.32 18 -9.078 1 93.31 111 GLU B CA 1
ATOM 1882 C C . GLU B 1 111 ? -4.055 16.516 -9.273 1 93.31 111 GLU B C 1
ATOM 1884 O O . GLU B 1 111 ? -4.824 15.82 -9.945 1 93.31 111 GLU B O 1
ATOM 1889 N N . THR B 1 112 ? -3.061 16.016 -8.586 1 91.94 112 THR B N 1
ATOM 1890 C CA . THR B 1 112 ? -2.684 14.656 -8.93 1 91.94 112 THR B CA 1
ATOM 1891 C C . THR B 1 112 ? -2.854 13.727 -7.727 1 91.94 112 THR B C 1
ATOM 1893 O O . THR B 1 112 ? -2.59 12.531 -7.816 1 91.94 112 THR B O 1
ATOM 1896 N N . MET B 1 113 ? -3.316 14.234 -6.609 1 92.12 113 MET B N 1
ATOM 1897 C CA . MET B 1 113 ? -3.396 13.461 -5.371 1 92.12 113 MET B CA 1
ATOM 1898 C C . MET B 1 113 ? -4.238 12.203 -5.57 1 92.12 113 MET B C 1
ATOM 1900 O O . MET B 1 113 ? -3.82 11.109 -5.203 1 92.12 113 MET B O 1
ATOM 1904 N N . ARG B 1 114 ? -5.289 12.32 -6.312 1 87.62 114 ARG B N 1
ATOM 1905 C CA . ARG B 1 114 ? -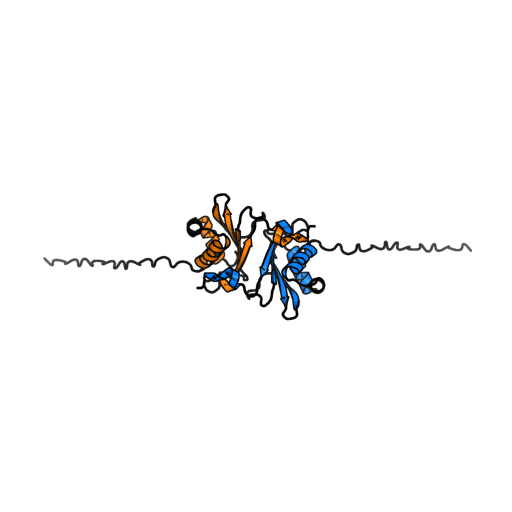6.234 11.219 -6.445 1 87.62 114 ARG B CA 1
ATOM 1906 C C . ARG B 1 114 ? -5.73 10.18 -7.449 1 87.62 114 ARG B C 1
ATOM 1908 O O . ARG B 1 114 ? -5.91 8.977 -7.25 1 87.62 114 ARG B O 1
ATOM 1915 N N . ASP B 1 115 ? -5.055 10.766 -8.383 1 86 115 ASP B N 1
ATOM 1916 C CA . ASP B 1 115 ? -4.668 9.898 -9.492 1 86 115 ASP B CA 1
ATOM 1917 C C . ASP B 1 115 ? -3.357 9.172 -9.188 1 86 115 ASP B C 1
ATOM 1919 O O . ASP B 1 115 ? -3.123 8.07 -9.68 1 86 115 ASP B O 1
ATOM 1923 N N . LYS B 1 116 ? -2.549 9.773 -8.367 1 90.06 116 LYS B N 1
ATOM 1924 C CA . LYS B 1 116 ? -1.185 9.266 -8.258 1 90.06 116 LYS B CA 1
ATOM 1925 C C . LYS B 1 116 ? -0.938 8.656 -6.879 1 90.06 116 LYS B C 1
ATOM 1927 O O . LYS B 1 116 ? 0.186 8.266 -6.559 1 90.06 116 LYS B O 1
ATOM 1932 N N . LEU B 1 117 ? -2.01 8.5 -6.066 1 91.44 117 LEU B N 1
ATOM 1933 C CA . LEU B 1 117 ? -1.806 7.934 -4.738 1 91.44 117 LEU B CA 1
ATOM 1934 C C . LEU B 1 117 ? -2.639 6.668 -4.559 1 91.44 117 LEU B C 1
ATOM 1936 O O . LEU B 1 117 ? -3.801 6.621 -4.969 1 91.44 117 LEU B O 1
ATOM 1940 N N . THR B 1 118 ? -1.971 5.645 -4.051 1 88.69 118 THR B N 1
ATOM 1941 C CA . THR B 1 118 ? -2.664 4.535 -3.408 1 88.69 118 THR B CA 1
ATOM 1942 C C . THR B 1 118 ? -2.68 4.711 -1.893 1 88.69 118 THR B C 1
ATOM 1944 O O . THR B 1 118 ? -1.656 5.047 -1.292 1 88.69 118 THR B O 1
ATOM 1947 N N . CYS B 1 119 ? -3.879 4.605 -1.31 1 91.44 119 CYS B N 1
ATOM 1948 C CA . CYS B 1 119 ? -4.012 4.785 0.132 1 91.44 119 CYS B CA 1
ATOM 1949 C C . CYS B 1 119 ? -4.672 3.57 0.775 1 91.44 119 CYS B C 1
ATOM 1951 O O . CYS B 1 119 ? -5.516 2.918 0.158 1 91.44 119 CYS B O 1
ATOM 1953 N N . GLY B 1 120 ? -4.277 3.344 2.076 1 88.56 120 GLY B N 1
ATOM 1954 C CA . GLY B 1 120 ? -4.871 2.213 2.771 1 88.56 120 GLY B CA 1
ATOM 1955 C C . GLY B 1 120 ? -4.699 2.279 4.277 1 88.56 120 GLY B C 1
ATOM 1956 O O . GLY B 1 120 ? -3.92 3.092 4.781 1 88.56 120 GLY B O 1
ATOM 1957 N N . ASP B 1 121 ? -5.457 1.319 4.938 1 88.56 121 ASP B N 1
ATOM 1958 C CA . ASP B 1 121 ? -5.383 1.162 6.387 1 88.56 121 ASP B CA 1
ATOM 1959 C C . ASP B 1 121 ? -4.402 0.057 6.773 1 88.56 121 ASP B C 1
ATOM 1961 O O . ASP B 1 121 ? -4.336 -0.979 6.105 1 88.56 121 ASP B O 1
ATOM 1965 N N . MET B 1 122 ? -3.629 0.456 7.773 1 84.12 122 MET B N 1
ATOM 1966 C CA . MET B 1 122 ? -2.783 -0.563 8.391 1 84.12 122 MET B CA 1
ATOM 1967 C C . MET B 1 122 ? -3.318 -0.961 9.758 1 84.12 122 MET B C 1
ATOM 1969 O O . MET B 1 122 ? -3.555 -0.102 10.609 1 84.12 122 MET B O 1
ATOM 1973 N N . SER B 1 123 ? -3.689 -2.219 9.836 1 76.69 123 SER B N 1
ATOM 1974 C CA . SER B 1 123 ? -4.219 -2.678 11.109 1 76.69 123 SER B CA 1
ATOM 1975 C C . SER B 1 123 ? -3.158 -3.432 11.906 1 76.69 123 SER B C 1
ATOM 1977 O O . SER B 1 123 ? -2.348 -4.164 11.336 1 76.69 123 SER B O 1
ATOM 1979 N N . PRO B 1 124 ? -3.127 -3.133 13.164 1 72.12 124 PRO B N 1
ATOM 1980 C CA . PRO B 1 124 ? -2.242 -3.949 14 1 72.12 124 PRO B CA 1
ATOM 1981 C C . PRO B 1 124 ? -2.602 -5.434 13.961 1 72.12 124 PRO B C 1
ATOM 1983 O O . PRO B 1 124 ? -1.768 -6.281 14.289 1 72.12 124 PRO B O 1
ATOM 1986 N N . ASP B 1 125 ? -3.738 -5.758 13.633 1 64.56 125 ASP B N 1
ATOM 1987 C CA . ASP B 1 125 ? -4.16 -7.152 13.555 1 64.56 125 ASP B CA 1
ATOM 1988 C C . ASP B 1 125 ? -4.426 -7.562 12.109 1 64.56 125 ASP B C 1
ATOM 1990 O O . ASP B 1 125 ? -5.578 -7.672 11.688 1 64.56 125 ASP B O 1
ATOM 1994 N N . PRO B 1 126 ? -3.354 -7.609 11.383 1 55.44 126 PRO B N 1
ATOM 1995 C CA . PRO B 1 126 ? -3.523 -7.859 9.953 1 55.44 126 PRO B CA 1
ATOM 1996 C C . PRO B 1 126 ? -4.078 -9.25 9.664 1 55.44 126 PRO B C 1
ATOM 1998 O O . PRO B 1 126 ? -4.348 -9.586 8.5 1 55.44 126 PRO B O 1
ATOM 2001 N N . LEU B 1 127 ? -4.281 -10.125 10.742 1 52.22 127 LEU B N 1
ATOM 2002 C CA . LEU B 1 127 ? -4.66 -11.508 10.469 1 52.22 127 LEU B CA 1
ATOM 2003 C C . LEU B 1 127 ? -5.789 -11.578 9.445 1 52.22 127 LEU B C 1
ATOM 2005 O O . LEU B 1 127 ? -5.859 -12.523 8.656 1 52.22 127 LEU B O 1
ATOM 2009 N N . GLU B 1 128 ? -6.391 -10.633 9.57 1 50.91 128 GLU B N 1
ATOM 2010 C CA . GLU B 1 128 ? -7.609 -10.797 8.789 1 50.91 128 GLU B CA 1
ATOM 2011 C C . GLU B 1 128 ? -7.297 -10.922 7.297 1 50.91 128 GLU B C 1
ATOM 2013 O O . GLU B 1 128 ? -7.941 -11.695 6.586 1 50.91 128 GLU B O 1
ATOM 2018 N N . HIS B 1 129 ? -6.41 -10.086 6.875 1 53.62 129 HIS B N 1
ATOM 2019 C CA . HIS B 1 129 ? -6.215 -10.18 5.434 1 53.62 129 HIS B CA 1
ATOM 2020 C C . HIS B 1 129 ? -5.457 -11.453 5.062 1 53.62 129 HIS B C 1
ATOM 2022 O O . HIS B 1 129 ? -5.656 -12 3.977 1 53.62 129 HIS B O 1
ATOM 2028 N N . PHE B 1 130 ? -4.559 -11.93 6.035 1 52.81 130 PHE B N 1
ATOM 2029 C CA . PHE B 1 130 ? -3.738 -13.094 5.738 1 52.81 130 PHE B CA 1
ATOM 2030 C C . PHE B 1 130 ? -4.359 -14.359 6.324 1 52.81 130 PHE B C 1
ATOM 2032 O O . PHE B 1 130 ? -3.791 -15.445 6.215 1 52.81 130 PHE B O 1
ATOM 2039 N N . SER B 1 131 ? -5.559 -14.445 6.852 1 43.78 131 SER B N 1
ATOM 2040 C CA . SER B 1 131 ? -6.07 -15.586 7.602 1 43.78 131 SER B CA 1
ATOM 2041 C C . SER B 1 131 ? -5.551 -16.906 7.027 1 43.78 131 SER B C 1
ATOM 2043 O O . SER B 1 131 ? -5.199 -17.812 7.777 1 43.78 131 SER B O 1
ATOM 2045 N N . ALA B 1 132 ? -6.023 -17.422 5.879 1 41.28 132 ALA B N 1
ATOM 2046 C CA . ALA B 1 132 ? -6.082 -18.859 5.582 1 41.28 132 ALA B CA 1
ATOM 2047 C C . ALA B 1 132 ? -4.688 -19.422 5.352 1 41.28 132 ALA B C 1
ATOM 2049 O O . ALA B 1 132 ? -4.516 -20.641 5.25 1 41.28 132 ALA B O 1
ATOM 2050 N N . VAL B 1 133 ? -3.727 -18.75 4.961 1 39.03 133 VAL B N 1
ATOM 2051 C CA . VAL B 1 133 ? -2.619 -19.547 4.445 1 39.03 133 VAL B CA 1
ATOM 2052 C C . VAL B 1 133 ? -1.927 -20.281 5.594 1 39.03 133 VAL B C 1
ATOM 2054 O O . VAL B 1 133 ? -1.479 -21.406 5.434 1 39.03 133 VAL B 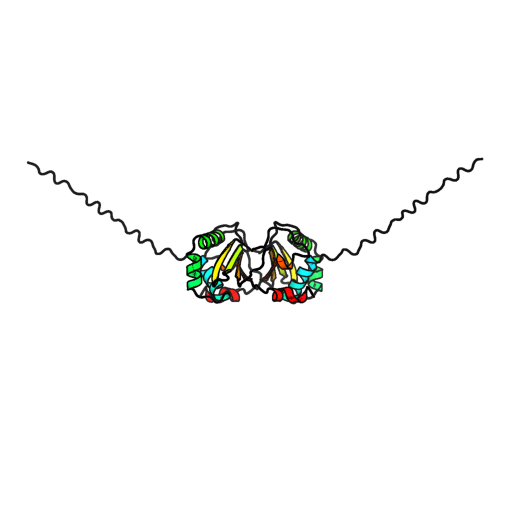O 1
ATOM 2057 N N . VAL B 1 134 ? -1.656 -19.688 6.742 1 36.5 134 VAL B N 1
ATOM 2058 C CA . VAL B 1 134 ? -0.779 -20.391 7.672 1 36.5 134 VAL B CA 1
ATOM 2059 C C . VAL B 1 134 ? -1.536 -21.547 8.32 1 36.5 134 VAL B C 1
ATOM 2061 O O . VAL B 1 134 ? -0.982 -22.281 9.148 1 36.5 134 VAL B O 1
ATOM 2064 N N . GLU B 1 135 ? -2.77 -21.703 8.086 1 36.22 135 GLU B N 1
ATOM 2065 C CA . GLU B 1 135 ? -3.092 -22.969 8.734 1 36.22 135 GLU B CA 1
ATOM 2066 C C . GLU B 1 135 ? -2.436 -24.141 8.008 1 36.22 135 GLU B C 1
ATOM 2068 O O . GLU B 1 135 ? -2.281 -24.125 6.785 1 36.22 135 GLU B O 1
#

Foldseek 3Di:
DPPPPPPPPPCPVCPVPVVVPPPPPQLLLVVVLVCFCVQVVDDPVLSVVQCVDPVSVVLVCCCQAALPQFKKKWFADPVRHIHIDRDDDPDADPGKMKMKGFQHSGHHHSVCSVPGIDMDIGHSCCCVVVVPPPD/DPPPPPPPPPCPVCVVVVPVPPPPPQLLLVVVLVCFCVQVVDDPVLSVVQCVDPVSVVLVCCCQQALPQFKKKWFADPVRHIHIDRDDDPDADPGKMKMKGFQGSGHHHSVCSVPGIDMDIGHSCCCVVVVPDPD